Protein AF-A0A540KY10-F1 (afdb_monomer_lite)

pLDDT: mean 80.4, std 18.91, range [22.28, 98.0]

Radius of gyration: 20.72 Å; chains: 1; bounding box: 50×37×56 Å

InterPro domains:
  IPR009880 Glyoxal oxidase, N-terminal [PF07250] (26-172)
  IPR011043 Galactose oxidase/kelch, beta-propeller [SSF50965] (8-169)
  IPR013783 Immunoglobulin-like fold [G3DSA:2.60.40.10] (212-266)
  IPR014756 Immunoglobulin E-set [SSF81296] (208-265)
  IPR015202 Galactose oxidase-like, Early set domain [PF09118] (222-265)
  IPR037293 Galactose oxidase, central domain superfamily [G3DSA:2.130.10.80] (7-178)

Foldseek 3Di:
DDFDFDFDDDPDCDDDPPPAPDDPPDPPDAQAQWEWDAFLQGWIWIQAHDDQRQQKIWTFDPDSPTDIDIQTNQELGGQRLWYWDAALVRWIKIADHDVRQWIDTRDPPSHHDNDIGGHCVQVVLQDPVRQFRNWDWDQDLVRWIWTHGQFWIFTARPVVRDTPDTDDGHPDDPGSDDPDDDDDDDPLNPPVCPQQAKAWPDDQVVPEDEQQGWDWTDIDHNPDDDDPVNTDIDHHHHSSRPHFAKGWTWGAGPNHTYGTDIYTYD

Sequence (266 aa):
MKWIAGLMLWNLTLGLQLLGRLSLNQILTDTWCSSGGLSANGTFVQTGGSGGGGRSVRYLSGCNTCDWEEHPMSLSASRWFSTQHILPNGNFILVGGRRMFNYEYIPDGGGSNDVYFPLPFLQETTDLFENNLYPFVFLSTDGNILIFANNRSILLNPTTNKIVRELPILDGVKYPTELRVKKFCPPYFDPLLISDRPAITSDYKGKMVKYRGYIVVEFKLKKAKVDQLDLKVVALPSAEIAPPGFYLIFVVHNGVPSSGIWVQIA

Secondary structure (DSSP, 8-state):
------------------SS----TT--S--TT-EEEE-TTS-EEEE--SGGGTT-EEEE-SSTTPPEEEETT-SSS--TTEEEEE-TTS-EEEEE-TT--EEEEPPGGG------EE-HHHHHT--TT-TTSS-EEEE-TTS-EEEEETTEEEEEETTTTEEEEEEPP--S-S-SS---------GGG-GGGTTT--EE----TT-EE-TT-EE---EE-SS----GGGPPPEEPPPTTTS-SEEEEE--EETTEE---EEEEE-

Structure (mmCIF, N/CA/C/O backbone):
data_AF-A0A540KY10-F1
#
_entry.id   AF-A0A540KY10-F1
#
loop_
_atom_site.group_PDB
_atom_site.id
_atom_site.type_symbol
_atom_site.label_atom_id
_atom_site.label_alt_id
_atom_site.label_comp_id
_atom_site.label_asym_id
_atom_site.label_entity_id
_atom_site.label_seq_id
_atom_site.pdbx_PDB_ins_code
_atom_site.Cartn_x
_atom_site.Cartn_y
_atom_site.Cartn_z
_atom_site.occupancy
_atom_site.B_iso_or_equiv
_atom_site.auth_seq_id
_atom_site.auth_comp_id
_atom_site.auth_asym_id
_atom_site.auth_atom_id
_atom_site.pdbx_PDB_model_num
ATOM 1 N N . MET A 1 1 ? -29.933 -8.365 18.335 1.00 26.30 1 MET A N 1
ATOM 2 C CA . MET A 1 1 ? -29.251 -7.313 17.543 1.00 26.30 1 MET A CA 1
ATOM 3 C C . MET A 1 1 ? -27.967 -7.901 16.970 1.00 26.30 1 MET A C 1
ATOM 5 O O . MET A 1 1 ? -27.260 -8.566 17.712 1.00 26.30 1 MET A O 1
ATOM 9 N N . LYS A 1 2 ? -27.699 -7.760 15.664 1.00 22.28 2 LYS A N 1
ATOM 10 C CA . LYS A 1 2 ? -26.472 -8.282 15.029 1.00 22.28 2 LYS A CA 1
ATOM 11 C C . LYS A 1 2 ? -25.393 -7.193 15.048 1.00 22.28 2 LYS A C 1
ATOM 13 O O . LYS A 1 2 ? -25.553 -6.179 14.380 1.00 22.28 2 LYS A O 1
ATOM 18 N N . TRP A 1 3 ? -24.305 -7.419 15.783 1.00 30.73 3 TRP A N 1
ATOM 19 C CA . TRP A 1 3 ? -23.135 -6.537 15.819 1.00 30.73 3 TRP A CA 1
ATOM 20 C C . TRP A 1 3 ? -22.041 -7.056 14.871 1.00 30.73 3 TRP A C 1
ATOM 22 O O . TRP A 1 3 ? -21.539 -8.181 15.010 1.00 30.73 3 TRP A O 1
ATOM 32 N N . ILE A 1 4 ? -21.666 -6.245 13.882 1.00 26.09 4 ILE A N 1
ATOM 33 C CA . ILE A 1 4 ? -20.541 -6.511 12.979 1.00 26.09 4 ILE A CA 1
ATOM 34 C C . ILE A 1 4 ? -19.389 -5.605 13.421 1.00 26.09 4 ILE A C 1
ATOM 36 O O . ILE A 1 4 ? -19.442 -4.396 13.225 1.00 26.09 4 ILE A O 1
ATOM 40 N N . ALA A 1 5 ? -18.353 -6.190 14.025 1.00 28.08 5 ALA A N 1
ATOM 41 C CA . ALA A 1 5 ? -17.039 -5.563 14.064 1.00 28.08 5 ALA A CA 1
ATOM 42 C C . ALA A 1 5 ? -16.481 -5.640 12.637 1.00 28.08 5 ALA A C 1
ATOM 44 O O . ALA A 1 5 ? -16.233 -6.735 12.133 1.00 28.08 5 ALA A O 1
ATOM 45 N N . GLY A 1 6 ? -16.406 -4.500 11.955 1.00 25.39 6 GLY A N 1
ATOM 46 C CA . GLY A 1 6 ? -15.794 -4.400 10.637 1.00 25.39 6 GLY A CA 1
ATOM 47 C C . GLY A 1 6 ? -14.312 -4.091 10.794 1.00 25.39 6 GLY A C 1
ATOM 48 O O . GLY A 1 6 ? -13.964 -3.068 11.378 1.00 25.39 6 GLY A O 1
ATOM 49 N N . LEU A 1 7 ? -13.446 -4.960 10.273 1.00 28.95 7 LEU A N 1
ATOM 50 C CA . LEU A 1 7 ? -12.065 -4.589 9.982 1.00 28.95 7 LEU A CA 1
ATOM 51 C C . LEU A 1 7 ? -12.121 -3.726 8.714 1.00 28.95 7 LEU A C 1
ATOM 53 O O . LEU A 1 7 ? -12.486 -4.227 7.652 1.00 28.95 7 LEU A O 1
ATOM 57 N N . MET A 1 8 ? -11.851 -2.425 8.821 1.00 28.33 8 MET A N 1
ATOM 58 C CA . MET A 1 8 ? -11.809 -1.548 7.650 1.00 28.33 8 MET A CA 1
ATOM 59 C C . MET A 1 8 ? -10.349 -1.384 7.226 1.00 28.33 8 MET A C 1
ATOM 61 O O . MET A 1 8 ? -9.587 -0.663 7.864 1.00 28.33 8 MET A O 1
ATOM 65 N N . LEU A 1 9 ? -9.963 -2.090 6.163 1.00 28.44 9 LEU A N 1
ATOM 66 C CA . LEU A 1 9 ? -8.666 -1.953 5.502 1.00 28.44 9 LEU A CA 1
ATOM 67 C C . LEU A 1 9 ? -8.642 -0.614 4.753 1.00 28.44 9 LEU A C 1
ATOM 69 O O . LEU A 1 9 ? -9.279 -0.471 3.712 1.00 28.44 9 LEU A O 1
ATOM 73 N N . TRP A 1 10 ? -7.948 0.386 5.293 1.00 28.53 10 TRP A N 1
ATOM 74 C CA . TRP A 1 10 ? -7.640 1.619 4.569 1.00 28.53 10 TRP A CA 1
ATOM 75 C C . TRP A 1 10 ? -6.209 1.537 4.040 1.00 28.53 10 TRP A C 1
ATOM 77 O O . TRP A 1 10 ? -5.271 1.826 4.771 1.00 28.53 10 TRP A O 1
ATOM 87 N N . ASN A 1 11 ? -6.050 1.205 2.758 1.00 26.97 11 ASN A N 1
ATOM 88 C CA . ASN A 1 11 ? -4.821 1.486 2.010 1.00 26.97 11 ASN A CA 1
ATOM 89 C C . ASN A 1 11 ? -5.052 2.729 1.148 1.00 26.97 11 ASN A C 1
ATOM 91 O O . ASN A 1 11 ? -5.182 2.651 -0.070 1.00 26.97 11 ASN A O 1
ATOM 95 N N . LEU A 1 12 ? -5.166 3.887 1.799 1.00 26.80 12 LEU A N 1
ATOM 96 C CA . LEU A 1 12 ? -5.077 5.170 1.111 1.00 26.80 12 LEU A CA 1
ATOM 97 C C . LEU A 1 12 ? -4.338 6.166 2.008 1.00 26.80 12 LEU A C 1
ATOM 99 O O . LEU A 1 12 ? -4.918 6.782 2.902 1.00 26.80 12 LEU A O 1
ATOM 103 N N . THR A 1 13 ? -3.038 6.319 1.778 1.00 30.25 13 THR A N 1
ATOM 104 C CA . THR A 1 13 ? -2.221 7.393 2.349 1.00 30.25 13 THR A CA 1
ATOM 105 C C . THR A 1 13 ? -2.531 8.694 1.605 1.00 30.25 13 THR A C 1
ATOM 107 O O . THR A 1 13 ? -1.789 9.138 0.737 1.00 30.25 13 THR A O 1
ATOM 110 N N . LEU A 1 14 ? -3.660 9.325 1.936 1.00 27.44 14 LEU A N 1
ATOM 111 C CA . LEU A 1 14 ? -3.847 10.757 1.693 1.00 27.44 14 LEU A CA 1
ATOM 112 C C . LEU A 1 14 ? -3.185 11.505 2.848 1.00 27.44 14 LEU A C 1
ATOM 114 O O . LEU A 1 14 ? -3.496 11.229 4.006 1.00 27.44 14 LEU A O 1
ATOM 118 N N . GLY A 1 15 ? -2.259 12.410 2.514 1.00 28.91 15 GLY A N 1
ATOM 119 C CA . GLY A 1 15 ? -1.412 13.152 3.449 1.00 28.91 15 GLY A CA 1
ATOM 120 C C . GLY A 1 15 ? -2.154 13.586 4.709 1.00 28.91 15 GLY A C 1
ATOM 121 O O . GLY A 1 15 ? -2.960 14.516 4.692 1.00 28.91 15 GLY A O 1
ATOM 122 N N . LEU A 1 16 ? -1.874 12.886 5.808 1.00 25.05 16 LEU A N 1
ATOM 123 C CA . LEU A 1 16 ? -2.320 13.282 7.129 1.00 25.05 16 LEU A CA 1
ATOM 124 C C . LEU A 1 16 ? -1.472 14.488 7.529 1.00 25.05 16 LEU A C 1
ATOM 126 O O . LEU A 1 16 ? -0.244 14.406 7.553 1.00 25.05 16 LEU A O 1
ATOM 130 N N . GLN A 1 17 ? -2.120 15.608 7.839 1.00 26.39 17 GLN A N 1
ATOM 131 C CA . GLN A 1 17 ? -1.456 16.755 8.442 1.00 26.39 17 GLN A CA 1
ATOM 132 C C . GLN A 1 17 ? -0.970 16.331 9.835 1.00 26.39 17 GLN A C 1
ATOM 134 O O . GLN A 1 17 ? -1.719 16.353 10.812 1.00 26.39 17 GLN A O 1
ATOM 139 N N . LEU A 1 18 ? 0.274 15.859 9.907 1.00 31.50 18 LEU A N 1
ATOM 140 C CA . LEU A 1 18 ? 0.943 15.535 11.156 1.00 31.50 18 LEU A CA 1
ATOM 141 C C . LEU A 1 18 ? 1.140 16.850 11.915 1.00 31.50 18 LEU A C 1
ATOM 143 O O . LEU A 1 18 ? 1.943 17.694 11.530 1.00 31.50 18 LEU A O 1
ATOM 147 N N . LEU A 1 19 ? 0.400 17.026 13.009 1.00 28.16 19 LEU A N 1
ATOM 148 C CA . LEU A 1 19 ? 0.578 18.108 13.989 1.00 28.16 19 LEU A CA 1
ATOM 149 C C . LEU A 1 19 ? 1.847 17.900 14.845 1.00 28.16 19 LEU A C 1
ATOM 151 O O . LEU A 1 19 ? 1.869 18.177 16.041 1.00 28.16 19 LEU A O 1
ATOM 155 N N . GLY A 1 20 ? 2.910 17.391 14.228 1.00 33.31 20 GLY A N 1
ATOM 156 C CA . GLY A 1 20 ? 4.244 17.264 14.787 1.00 33.31 20 GLY A CA 1
ATOM 157 C C . GLY A 1 20 ? 5.216 17.871 13.790 1.00 33.31 20 GLY A C 1
ATOM 158 O O . GLY A 1 20 ? 5.136 17.594 12.596 1.00 33.31 20 GLY A O 1
ATOM 159 N N . ARG A 1 21 ? 6.103 18.742 14.266 1.00 35.56 21 ARG A N 1
ATOM 160 C CA . ARG A 1 21 ? 7.156 19.363 13.462 1.00 35.56 21 ARG A CA 1
ATOM 161 C C . ARG A 1 21 ? 8.123 18.264 13.004 1.00 35.56 21 ARG A C 1
ATOM 163 O O . ARG A 1 21 ? 9.101 17.998 13.689 1.00 35.56 21 ARG A O 1
ATOM 170 N N . LEU A 1 22 ? 7.830 17.611 11.879 1.00 44.56 22 LEU A N 1
ATOM 171 C CA . LEU A 1 22 ? 8.813 16.806 11.165 1.00 44.56 22 LEU A CA 1
ATOM 172 C C . LEU A 1 22 ? 9.910 17.770 10.720 1.00 44.56 22 LEU A C 1
ATOM 174 O O . LEU A 1 22 ? 9.673 18.690 9.936 1.00 44.56 22 LEU A O 1
ATOM 178 N N . SER A 1 23 ? 11.090 17.611 11.305 1.00 45.09 23 SER A N 1
ATOM 179 C CA . SER A 1 23 ? 12.302 18.236 10.802 1.00 45.09 23 SER A CA 1
ATOM 180 C C . SER A 1 23 ? 12.501 17.741 9.369 1.00 45.09 23 SER A C 1
ATOM 182 O O . SER A 1 23 ? 12.718 16.558 9.145 1.00 45.09 23 SER A O 1
ATOM 184 N N . LEU A 1 24 ? 12.386 18.637 8.389 1.00 51.34 24 LEU A N 1
ATOM 185 C CA . LEU A 1 24 ? 12.702 18.379 6.976 1.00 51.34 24 LEU A CA 1
ATOM 186 C C . LEU A 1 24 ? 14.220 18.297 6.734 1.00 51.34 24 LEU A C 1
ATOM 188 O O . LEU A 1 24 ? 14.671 18.415 5.595 1.00 51.34 24 LEU A O 1
ATOM 192 N N . ASN A 1 25 ? 15.019 18.156 7.795 1.00 53.91 25 ASN A N 1
ATOM 193 C CA . ASN A 1 25 ? 16.457 18.068 7.659 1.00 53.91 25 ASN A CA 1
ATOM 194 C C . ASN A 1 25 ? 16.799 16.798 6.866 1.00 53.91 25 ASN A C 1
ATOM 196 O O . ASN A 1 25 ? 16.524 15.683 7.289 1.00 53.91 25 ASN A O 1
ATOM 200 N N . GLN A 1 26 ? 17.418 17.032 5.707 1.00 67.94 26 GLN A N 1
ATOM 201 C CA . GLN A 1 26 ? 18.182 16.069 4.914 1.00 67.94 26 GLN A CA 1
ATOM 202 C C . GLN A 1 26 ? 17.389 15.005 4.143 1.00 67.94 26 GLN A C 1
ATOM 204 O O . GLN A 1 26 ? 17.722 13.830 4.205 1.00 67.94 26 GLN A O 1
ATOM 209 N N . ILE A 1 27 ? 16.420 15.422 3.320 1.00 80.81 27 ILE A N 1
ATOM 210 C CA . ILE A 1 27 ? 16.124 14.654 2.099 1.00 80.81 27 ILE A CA 1
ATOM 211 C C . ILE A 1 27 ? 17.018 15.188 0.967 1.00 80.81 27 ILE A C 1
ATOM 213 O O . ILE A 1 27 ? 16.855 16.316 0.507 1.00 80.81 27 ILE A O 1
ATOM 217 N N . LEU A 1 28 ? 17.986 14.380 0.554 1.00 87.19 28 LEU A N 1
ATOM 218 C CA . LEU A 1 28 ? 19.009 14.605 -0.462 1.00 87.19 28 LEU A CA 1
ATOM 219 C C . LEU A 1 28 ? 18.496 14.332 -1.876 1.00 87.19 28 LEU A C 1
ATOM 221 O O . LEU A 1 28 ? 18.905 15.012 -2.816 1.00 87.19 28 LEU A O 1
ATOM 225 N N . THR A 1 29 ? 17.628 13.331 -2.053 1.00 90.44 29 THR A N 1
ATOM 226 C CA . THR A 1 29 ? 17.155 12.932 -3.385 1.00 90.44 29 THR A CA 1
ATOM 227 C C . THR A 1 29 ? 15.710 13.360 -3.639 1.00 90.44 29 THR A C 1
ATOM 229 O O . THR A 1 29 ? 14.847 13.207 -2.779 1.00 90.44 29 THR A O 1
ATOM 232 N N . ASP A 1 30 ? 15.411 13.851 -4.844 1.00 90.25 30 ASP A N 1
ATOM 233 C CA . ASP A 1 30 ? 14.102 14.423 -5.199 1.00 90.25 30 ASP A CA 1
ATOM 234 C C . ASP A 1 30 ? 12.960 13.393 -5.083 1.00 90.25 30 ASP A C 1
ATOM 236 O O . ASP A 1 30 ? 13.001 12.306 -5.663 1.00 90.25 30 ASP A O 1
ATOM 240 N N . THR A 1 31 ? 11.935 13.732 -4.301 1.00 92.94 31 THR A N 1
ATOM 241 C CA . THR A 1 31 ? 10.793 12.871 -3.964 1.00 92.94 31 THR A CA 1
ATOM 242 C C . THR A 1 31 ? 9.575 13.099 -4.860 1.00 92.94 31 THR A C 1
ATOM 244 O O . THR A 1 31 ? 8.542 12.455 -4.665 1.00 92.94 31 THR A O 1
ATOM 247 N N . TRP A 1 32 ? 9.656 13.992 -5.846 1.00 91.69 32 TRP A N 1
ATOM 248 C CA . TRP A 1 32 ? 8.534 14.346 -6.709 1.00 91.69 32 TRP A CA 1
ATOM 249 C C . TRP A 1 32 ? 7.981 13.126 -7.454 1.00 91.69 32 TRP A C 1
ATOM 251 O O . TRP A 1 32 ? 8.711 12.433 -8.158 1.00 91.69 32 TRP A O 1
ATOM 261 N N . CYS A 1 33 ? 6.671 12.887 -7.336 1.00 94.00 33 CYS A N 1
ATOM 262 C CA . CYS A 1 33 ? 5.969 11.704 -7.856 1.00 94.00 33 CYS A CA 1
ATOM 263 C C . CYS A 1 33 ? 6.596 10.359 -7.441 1.00 94.00 33 CYS A C 1
ATOM 265 O O . CYS A 1 33 ? 6.623 9.400 -8.216 1.00 94.00 33 CYS A O 1
ATOM 267 N N . SER A 1 34 ? 7.084 10.298 -6.205 1.00 94.69 34 SER A N 1
ATOM 268 C CA . SER A 1 34 ? 7.419 9.055 -5.509 1.00 94.69 34 SER A CA 1
ATOM 269 C C . SER A 1 34 ? 6.164 8.271 -5.092 1.00 94.69 34 SER A C 1
ATOM 271 O O . SER A 1 34 ? 5.028 8.728 -5.259 1.00 94.69 34 SER A O 1
ATOM 273 N N . SER A 1 35 ? 6.385 7.082 -4.537 1.00 95.06 35 SER A N 1
ATOM 274 C CA . SER A 1 35 ? 5.403 6.276 -3.805 1.00 95.06 35 SER A CA 1
ATOM 275 C C . SER A 1 35 ? 5.861 6.034 -2.366 1.00 95.06 35 SER A C 1
ATOM 277 O O . SER A 1 35 ? 7.009 6.301 -2.021 1.00 95.06 35 SER A O 1
ATOM 279 N N . GLY A 1 36 ? 4.983 5.523 -1.501 1.00 93.62 36 GLY A N 1
ATOM 280 C CA . GLY A 1 36 ? 5.388 5.121 -0.157 1.00 93.62 36 GLY A CA 1
ATOM 281 C C . GLY A 1 36 ? 4.329 4.333 0.602 1.00 93.62 36 GLY A C 1
ATOM 282 O O . GLY A 1 36 ? 3.172 4.259 0.190 1.00 93.62 36 GLY A O 1
ATOM 283 N N . GLY A 1 37 ? 4.734 3.748 1.725 1.00 91.25 37 GLY A N 1
ATOM 284 C CA . GLY A 1 37 ? 3.898 2.897 2.567 1.00 91.25 37 GLY A CA 1
ATOM 285 C C . GLY A 1 37 ? 4.521 2.669 3.942 1.00 91.25 37 GLY A C 1
ATOM 286 O O . GLY A 1 37 ? 5.697 2.947 4.153 1.00 91.25 37 GLY A O 1
ATOM 287 N N . LEU A 1 38 ? 3.724 2.182 4.891 1.00 90.44 38 LEU A N 1
ATOM 288 C CA . LEU A 1 38 ? 4.188 1.844 6.239 1.00 90.44 38 LEU A CA 1
ATOM 289 C C . LEU A 1 38 ? 4.565 0.367 6.297 1.00 90.44 38 LEU A C 1
ATOM 291 O O . LEU A 1 38 ? 3.754 -0.484 5.935 1.00 90.44 38 LEU A O 1
ATOM 295 N N . SER A 1 39 ? 5.786 0.065 6.729 1.00 89.69 39 SER A N 1
ATOM 296 C CA . SER A 1 39 ? 6.228 -1.307 6.983 1.00 89.69 39 SER A CA 1
ATOM 297 C C . SER A 1 39 ? 5.545 -1.888 8.226 1.00 89.69 39 SER A C 1
ATOM 299 O O . SER A 1 39 ? 4.944 -1.175 9.035 1.00 89.69 39 SER A O 1
ATOM 301 N N . ALA A 1 40 ? 5.712 -3.197 8.430 1.00 86.31 40 ALA A N 1
ATOM 302 C CA . ALA A 1 40 ? 5.181 -3.923 9.584 1.00 86.31 40 ALA A CA 1
ATOM 303 C C . ALA A 1 40 ? 5.548 -3.290 10.940 1.00 86.31 40 ALA A C 1
ATOM 305 O O . ALA A 1 40 ? 4.752 -3.314 11.877 1.00 86.31 40 ALA A O 1
ATOM 306 N N . ASN A 1 41 ? 6.751 -2.713 11.048 1.00 85.62 41 ASN A N 1
ATOM 307 C CA . ASN A 1 41 ? 7.263 -2.059 12.255 1.00 85.62 41 ASN A CA 1
ATOM 308 C C . ASN A 1 41 ? 6.935 -0.555 12.347 1.00 85.62 41 ASN A C 1
ATOM 310 O O . ASN A 1 41 ? 7.286 0.073 13.342 1.00 85.62 41 ASN A O 1
ATOM 314 N N . GLY A 1 42 ? 6.242 0.016 11.356 1.00 85.19 42 GLY A N 1
ATOM 315 C CA . GLY A 1 42 ? 5.787 1.410 11.375 1.00 85.19 42 GLY A CA 1
ATOM 316 C C . GLY A 1 42 ? 6.789 2.410 10.813 1.00 85.19 42 GLY A C 1
ATOM 317 O O . GLY A 1 42 ? 6.547 3.613 10.887 1.00 85.19 42 GLY A O 1
ATOM 318 N N . THR A 1 43 ? 7.890 1.934 10.233 1.00 88.88 43 THR A N 1
ATOM 319 C CA . THR A 1 43 ? 8.781 2.767 9.426 1.00 88.88 43 THR A CA 1
ATOM 320 C C . THR A 1 43 ? 8.054 3.179 8.148 1.00 88.88 43 THR A C 1
ATOM 322 O O . THR A 1 43 ? 7.476 2.352 7.439 1.00 88.88 43 THR A O 1
ATOM 325 N N . PHE A 1 44 ? 8.066 4.472 7.836 1.00 91.25 44 PHE A N 1
ATOM 326 C CA . PHE A 1 44 ? 7.582 4.941 6.545 1.00 91.25 44 PHE A CA 1
ATOM 327 C C . PHE A 1 44 ? 8.658 4.692 5.490 1.00 91.25 44 PHE A C 1
ATOM 329 O O . PHE A 1 44 ? 9.767 5.210 5.594 1.00 91.25 44 PHE A O 1
ATOM 336 N N . VAL A 1 45 ? 8.325 3.877 4.493 1.00 93.50 45 VAL A N 1
ATOM 337 C CA . VAL A 1 45 ? 9.199 3.506 3.381 1.00 93.50 45 VAL A CA 1
ATOM 338 C C . VAL A 1 45 ? 8.729 4.248 2.140 1.00 93.50 45 VAL A C 1
ATOM 340 O O . VAL A 1 45 ? 7.653 3.954 1.614 1.00 93.50 45 VAL A O 1
ATOM 343 N N . GLN A 1 46 ? 9.525 5.207 1.679 1.00 94.81 46 GLN A N 1
ATOM 344 C CA . GLN A 1 46 ? 9.280 6.003 0.480 1.00 94.81 46 GLN A CA 1
ATOM 345 C C . GLN A 1 46 ? 10.195 5.540 -0.655 1.00 94.81 46 GLN A C 1
ATOM 347 O O . GLN A 1 46 ? 11.375 5.273 -0.444 1.00 94.81 46 GLN A O 1
ATOM 352 N N . THR A 1 47 ? 9.685 5.497 -1.880 1.00 95.56 47 THR A N 1
ATOM 353 C CA . THR A 1 47 ? 10.404 4.963 -3.035 1.00 95.56 47 THR A CA 1
ATOM 354 C C . THR A 1 47 ? 10.266 5.817 -4.279 1.00 95.56 47 THR A C 1
ATOM 356 O O . THR A 1 47 ? 9.220 6.411 -4.539 1.00 95.56 47 THR A O 1
ATOM 359 N N . GLY A 1 48 ? 11.337 5.859 -5.067 1.00 95.75 48 GLY A N 1
ATOM 360 C CA . GLY A 1 48 ? 11.366 6.584 -6.326 1.00 95.75 48 GLY A CA 1
ATOM 361 C C . GLY A 1 48 ? 11.328 8.098 -6.144 1.00 95.75 48 GLY A C 1
ATOM 362 O O . GLY A 1 48 ? 11.722 8.641 -5.105 1.00 95.75 48 GLY A O 1
ATOM 363 N N . GLY A 1 49 ? 10.860 8.785 -7.179 1.00 94.19 49 GLY A N 1
ATOM 364 C CA . GLY A 1 49 ? 10.922 10.237 -7.286 1.00 94.19 49 GLY A CA 1
ATOM 365 C C . GLY A 1 49 ? 11.455 10.685 -8.644 1.00 94.19 49 GLY A C 1
ATOM 366 O O . GLY A 1 49 ? 11.531 9.888 -9.581 1.00 94.19 49 GLY A O 1
ATOM 367 N N . SER A 1 50 ? 11.815 11.960 -8.760 1.00 92.06 50 SER A N 1
ATOM 368 C CA . SER A 1 50 ? 12.329 12.545 -10.002 1.00 92.06 50 SER A CA 1
ATOM 369 C C . SER A 1 50 ? 13.861 12.571 -10.017 1.00 92.06 50 SER A C 1
ATOM 371 O O . SER A 1 50 ? 14.511 12.488 -8.975 1.00 92.06 50 SER A O 1
ATOM 373 N N . GLY A 1 51 ? 14.460 12.670 -11.206 1.00 92.31 51 GLY A N 1
ATOM 374 C CA . GLY A 1 51 ? 15.912 12.787 -11.378 1.00 92.31 51 GLY A CA 1
ATOM 375 C C . GLY A 1 51 ? 16.703 11.740 -10.582 1.00 92.31 51 GLY A C 1
ATOM 376 O O . GLY A 1 51 ? 16.462 10.539 -10.705 1.00 92.31 51 GLY A O 1
ATOM 377 N N . GLY A 1 52 ? 17.626 12.204 -9.733 1.00 89.94 52 GLY A N 1
ATOM 378 C CA . GLY A 1 52 ? 18.455 11.345 -8.875 1.00 89.94 52 GLY A CA 1
ATOM 379 C C . GLY A 1 52 ? 17.687 10.549 -7.810 1.00 89.94 52 GLY A C 1
ATOM 380 O O . GLY A 1 52 ? 18.246 9.621 -7.240 1.00 89.94 52 GLY A O 1
ATOM 381 N N . GLY A 1 53 ? 16.414 10.871 -7.556 1.00 93.44 53 GLY A N 1
ATOM 382 C CA . GLY A 1 53 ? 15.543 10.128 -6.644 1.00 93.44 53 GLY A CA 1
ATOM 383 C C . GLY A 1 53 ? 14.830 8.936 -7.273 1.00 93.44 53 GLY A C 1
ATOM 384 O O . GLY A 1 53 ? 14.295 8.102 -6.547 1.00 93.44 53 GLY A O 1
ATOM 385 N N . GLY A 1 54 ? 14.836 8.806 -8.604 1.00 95.06 54 GLY A N 1
ATOM 386 C CA . GLY A 1 54 ? 14.068 7.776 -9.310 1.00 95.06 54 GLY A CA 1
ATOM 387 C C . GLY A 1 54 ? 14.392 6.345 -8.880 1.00 95.06 54 GLY A C 1
ATOM 388 O O . GLY A 1 54 ? 13.520 5.489 -8.927 1.00 95.06 54 GLY A O 1
ATOM 389 N N . ARG A 1 55 ? 15.610 6.076 -8.403 1.00 95.56 55 ARG A N 1
ATOM 390 C CA . ARG A 1 55 ? 16.029 4.745 -7.930 1.00 95.56 55 ARG A CA 1
ATOM 391 C C . ARG A 1 55 ? 16.263 4.681 -6.417 1.00 95.56 55 ARG A C 1
ATOM 393 O O . ARG A 1 55 ? 16.868 3.726 -5.940 1.00 95.56 55 ARG A O 1
ATOM 400 N N . SER A 1 56 ? 15.827 5.694 -5.671 1.00 94.88 56 SER A N 1
ATOM 401 C CA . SER A 1 56 ? 16.079 5.803 -4.233 1.00 94.88 56 SER A CA 1
ATOM 402 C C . SER A 1 56 ? 15.005 5.111 -3.400 1.00 94.88 56 SER A C 1
ATOM 404 O O . SER A 1 56 ? 13.814 5.181 -3.718 1.00 94.88 56 SER A O 1
ATOM 406 N N . VAL A 1 57 ? 15.423 4.529 -2.278 1.00 95.44 57 VAL A N 1
ATOM 407 C CA . VAL A 1 57 ? 14.542 4.107 -1.181 1.00 95.44 57 VAL A CA 1
ATOM 408 C C . VAL A 1 57 ? 14.887 4.937 0.050 1.00 95.44 57 VAL A C 1
ATOM 410 O O . VAL A 1 57 ? 16.056 5.199 0.312 1.00 95.44 57 VAL A O 1
ATOM 413 N N . ARG A 1 58 ? 13.877 5.400 0.783 1.00 93.06 58 ARG A N 1
ATOM 414 C CA . ARG A 1 58 ? 14.050 6.264 1.954 1.00 93.06 58 ARG A CA 1
ATOM 415 C C . ARG A 1 58 ? 13.220 5.734 3.105 1.00 93.06 58 ARG A C 1
ATOM 417 O O . ARG A 1 58 ? 12.055 5.385 2.908 1.00 93.06 58 ARG A O 1
ATOM 424 N N . TYR A 1 59 ? 13.803 5.712 4.289 1.00 92.38 59 TYR A N 1
ATOM 425 C CA . TYR A 1 59 ? 13.185 5.194 5.496 1.00 92.38 59 TYR A CA 1
ATOM 426 C C . TYR A 1 59 ? 13.070 6.313 6.522 1.00 92.38 59 TYR A C 1
ATOM 428 O O . TYR A 1 59 ? 14.052 6.971 6.852 1.00 92.38 59 TYR A O 1
ATOM 436 N N . LEU A 1 60 ? 11.865 6.514 7.046 1.00 90.06 60 LEU A N 1
ATOM 437 C CA . LEU A 1 60 ? 11.625 7.391 8.183 1.00 90.06 60 LEU A CA 1
ATOM 438 C C . LEU A 1 60 ? 11.090 6.552 9.336 1.00 90.06 60 LEU A C 1
ATOM 440 O O . LEU A 1 60 ? 9.936 6.110 9.340 1.00 90.06 60 LEU A O 1
ATOM 444 N N . SER A 1 61 ? 11.956 6.316 10.315 1.00 86.12 61 SER A N 1
ATOM 445 C CA . SER A 1 61 ? 11.574 5.650 11.557 1.00 86.12 61 SER A CA 1
ATOM 446 C C . SER A 1 61 ? 10.632 6.555 12.354 1.00 86.12 61 SER A C 1
ATOM 448 O O . SER A 1 61 ? 10.862 7.756 12.456 1.00 86.12 61 SER A O 1
ATOM 450 N N . GLY A 1 62 ? 9.567 5.996 12.934 1.00 73.81 62 GLY A N 1
ATOM 451 C CA . GLY A 1 62 ? 8.491 6.746 13.603 1.00 73.81 62 GLY A CA 1
ATOM 452 C C . GLY A 1 62 ? 8.858 7.429 14.933 1.00 73.81 62 GLY A C 1
ATOM 453 O O . GLY A 1 62 ? 8.000 7.533 15.809 1.00 73.81 62 GLY A O 1
ATOM 454 N N . CYS A 1 63 ? 10.110 7.856 15.129 1.00 76.75 63 CYS A N 1
ATOM 455 C CA . CYS A 1 63 ? 10.554 8.566 16.326 1.00 76.75 63 CYS A CA 1
ATOM 456 C C . CYS A 1 63 ? 10.602 10.087 16.106 1.00 76.75 63 CYS A C 1
ATOM 458 O O . CYS A 1 63 ? 10.870 10.564 15.008 1.00 76.75 63 CYS A O 1
ATOM 460 N N . ASN A 1 64 ? 10.359 10.868 17.164 1.00 72.19 64 ASN A N 1
ATOM 461 C CA . ASN A 1 64 ? 10.232 12.334 17.075 1.00 72.19 64 ASN A CA 1
ATOM 462 C C . ASN A 1 64 ? 11.517 13.059 16.634 1.00 72.19 64 ASN A C 1
ATOM 464 O O . ASN A 1 64 ? 11.462 14.237 16.291 1.00 72.19 64 ASN A O 1
ATOM 468 N N . THR A 1 65 ? 12.661 12.383 16.703 1.00 77.62 65 THR A N 1
ATOM 469 C CA . THR A 1 65 ? 13.992 12.927 16.403 1.00 77.62 65 THR A CA 1
ATOM 470 C C . THR A 1 65 ? 14.703 12.140 15.303 1.00 77.62 65 THR A C 1
ATOM 472 O O . THR A 1 65 ? 15.907 12.292 15.142 1.00 77.62 65 THR A O 1
ATOM 475 N N . CYS A 1 66 ? 13.998 11.237 14.619 1.00 81.56 66 CYS A N 1
ATOM 476 C CA . CYS A 1 66 ? 14.575 10.424 13.558 1.00 81.56 66 CYS A CA 1
ATOM 477 C C . CYS A 1 66 ? 14.600 11.248 12.273 1.00 81.56 66 CYS A C 1
ATOM 479 O O . CYS A 1 66 ? 13.563 11.774 11.865 1.00 81.56 66 CYS A O 1
ATOM 481 N N . ASP A 1 67 ? 15.768 11.329 11.645 1.00 86.44 67 ASP A N 1
ATOM 482 C CA . ASP A 1 67 ? 15.912 11.864 10.295 1.00 86.44 67 ASP A CA 1
ATOM 483 C C . ASP A 1 67 ? 15.688 10.753 9.255 1.00 86.44 67 ASP A C 1
ATOM 485 O O . ASP A 1 67 ? 15.549 9.568 9.585 1.00 86.44 67 ASP A O 1
ATOM 489 N N . TRP A 1 68 ? 15.615 11.151 7.986 1.00 88.19 68 TRP A N 1
ATOM 490 C CA . TRP A 1 68 ? 15.494 10.219 6.873 1.00 88.19 68 TRP A CA 1
ATOM 491 C C . TRP A 1 68 ? 16.790 9.444 6.663 1.00 88.19 68 TRP A C 1
ATOM 493 O O . TRP A 1 68 ? 17.874 10.016 6.586 1.00 88.19 68 TRP A O 1
ATOM 503 N N . GLU A 1 69 ? 16.659 8.136 6.498 1.00 91.44 69 GLU A N 1
ATOM 504 C CA . GLU A 1 69 ? 17.729 7.274 6.018 1.00 91.44 69 GLU A CA 1
ATOM 505 C C . GLU A 1 69 ? 17.511 7.027 4.522 1.00 91.44 69 GLU A C 1
ATOM 507 O O . GLU A 1 69 ? 16.524 6.405 4.125 1.00 91.44 69 GLU A O 1
ATOM 512 N N . GLU A 1 70 ? 18.400 7.546 3.677 1.00 91.12 70 GLU A N 1
ATOM 513 C CA . GLU A 1 70 ? 18.288 7.430 2.224 1.00 91.12 70 GLU A CA 1
ATOM 514 C C . GLU A 1 70 ? 19.300 6.459 1.638 1.00 91.12 70 GLU A C 1
ATOM 516 O O . GLU A 1 70 ? 20.497 6.543 1.903 1.00 91.12 70 GLU A O 1
ATOM 521 N N . HIS A 1 71 ? 18.807 5.620 0.735 1.00 93.44 71 HIS A N 1
ATOM 522 C CA . HIS A 1 71 ? 19.596 4.692 -0.059 1.00 93.44 71 HIS A CA 1
ATOM 523 C C . HIS A 1 71 ? 19.365 4.984 -1.545 1.00 93.44 71 HIS A C 1
ATOM 525 O O . HIS A 1 71 ? 18.411 4.484 -2.158 1.00 93.44 71 HIS A O 1
ATOM 531 N N . PRO A 1 72 ? 20.178 5.877 -2.140 1.00 92.75 72 PRO A N 1
ATOM 532 C CA . PRO A 1 72 ? 20.149 6.128 -3.572 1.00 92.75 72 PRO A CA 1
ATOM 533 C C . PRO A 1 72 ? 20.555 4.876 -4.350 1.00 92.75 72 PRO A C 1
ATOM 535 O O . PRO A 1 72 ? 21.414 4.118 -3.913 1.00 92.75 72 PRO A O 1
ATOM 538 N N . MET A 1 73 ? 19.988 4.694 -5.544 1.00 92.19 73 MET A N 1
ATOM 539 C CA . MET A 1 73 ? 20.314 3.574 -6.445 1.00 92.19 73 MET A CA 1
ATOM 540 C C . MET A 1 73 ? 19.978 2.170 -5.907 1.00 92.19 73 MET A C 1
ATOM 542 O O . MET A 1 73 ? 20.417 1.180 -6.487 1.00 92.19 73 MET A O 1
ATOM 546 N N . SER A 1 74 ? 19.154 2.067 -4.862 1.00 94.12 74 SER A N 1
ATOM 547 C CA . SER A 1 74 ? 18.670 0.787 -4.332 1.00 94.12 74 SER A CA 1
ATOM 548 C C . SER A 1 74 ? 17.718 0.042 -5.264 1.00 94.12 74 SER A C 1
ATOM 550 O O . SER A 1 74 ? 17.651 -1.181 -5.212 1.00 94.12 74 SER A O 1
ATOM 552 N N . LEU A 1 75 ? 16.948 0.747 -6.092 1.00 95.44 75 LEU A N 1
ATOM 553 C CA . LEU A 1 75 ? 15.985 0.123 -7.006 1.00 95.44 75 LEU A CA 1
ATOM 554 C C . LEU A 1 75 ? 16.660 -0.224 -8.334 1.00 95.44 75 LEU A C 1
ATOM 556 O O . LEU A 1 75 ? 17.517 0.523 -8.810 1.00 95.44 75 LEU A O 1
ATOM 560 N N . SER A 1 76 ? 16.244 -1.310 -8.975 1.00 94.88 76 SER A N 1
ATOM 561 C CA . SER A 1 76 ? 16.750 -1.755 -10.281 1.00 94.88 76 SER A CA 1
ATOM 562 C C . SER A 1 76 ? 16.302 -0.833 -11.420 1.00 94.88 76 SER A C 1
ATOM 564 O O . SER A 1 76 ? 17.071 -0.563 -12.345 1.00 94.88 76 SER A O 1
ATOM 566 N N . ALA A 1 77 ? 15.083 -0.292 -11.336 1.00 94.56 77 ALA A N 1
ATOM 567 C CA . ALA A 1 77 ? 14.505 0.602 -12.336 1.00 94.56 77 ALA A CA 1
ATOM 568 C C . ALA A 1 77 ? 14.082 1.948 -11.730 1.00 94.56 77 ALA A C 1
ATOM 570 O O . ALA A 1 77 ? 13.913 2.085 -10.522 1.00 94.56 77 ALA A O 1
ATOM 571 N N . SER A 1 78 ? 13.908 2.967 -12.579 1.00 95.56 78 SER A N 1
ATOM 572 C CA . SER A 1 78 ? 13.413 4.275 -12.129 1.00 95.56 78 SER A CA 1
ATOM 573 C C . SER A 1 78 ? 11.918 4.220 -11.799 1.00 95.56 78 SER A C 1
ATOM 575 O O . SER A 1 78 ? 11.103 3.804 -12.613 1.00 95.56 78 SER A O 1
ATOM 577 N N . ARG A 1 79 ? 11.532 4.679 -10.616 1.00 96.25 79 ARG A N 1
ATOM 578 C CA . ARG A 1 79 ? 10.191 4.572 -10.034 1.00 96.25 79 ARG A CA 1
ATOM 579 C C . ARG A 1 79 ? 9.534 5.946 -9.893 1.00 96.25 79 ARG A C 1
ATOM 581 O O . ARG A 1 79 ? 9.039 6.332 -8.841 1.00 96.25 79 ARG A O 1
ATOM 588 N N . TRP A 1 80 ? 9.550 6.719 -10.978 1.00 95.56 80 TRP A N 1
ATOM 589 C CA . TRP A 1 80 ? 8.776 7.959 -11.085 1.00 95.56 80 TRP A CA 1
ATOM 590 C C . TRP A 1 80 ? 7.342 7.620 -11.504 1.00 95.56 80 TRP A C 1
ATOM 592 O O . TRP A 1 80 ? 7.177 6.996 -12.548 1.00 95.56 80 TRP A O 1
ATOM 602 N N . PHE A 1 81 ? 6.319 7.999 -10.730 1.00 95.50 81 PHE A N 1
ATOM 603 C CA . PHE A 1 81 ? 4.915 7.580 -10.922 1.00 95.50 81 PHE A CA 1
ATOM 604 C C . PHE A 1 81 ? 4.646 6.065 -10.760 1.00 95.50 81 PHE A C 1
ATOM 606 O O . PHE A 1 81 ? 3.779 5.494 -11.431 1.00 95.50 81 PHE A O 1
ATOM 613 N N . SER A 1 82 ? 5.409 5.385 -9.903 1.00 96.38 82 SER A N 1
ATOM 614 C CA . SER A 1 82 ? 5.168 3.980 -9.544 1.00 96.38 82 SER A CA 1
ATOM 615 C C . SER A 1 82 ? 4.135 3.837 -8.432 1.00 96.38 82 SER A C 1
ATOM 617 O O . SER A 1 82 ? 3.920 4.762 -7.655 1.00 96.38 82 SER A O 1
ATOM 619 N N . THR A 1 83 ? 3.576 2.639 -8.281 1.00 96.50 83 THR A N 1
ATOM 620 C CA . THR A 1 83 ? 2.749 2.293 -7.118 1.00 96.50 83 THR A CA 1
ATOM 621 C C . THR A 1 83 ? 3.472 1.286 -6.236 1.00 96.50 83 THR A C 1
ATOM 623 O O . THR A 1 83 ? 3.990 0.286 -6.728 1.00 96.50 83 THR A O 1
ATOM 626 N N . GLN A 1 84 ? 3.469 1.534 -4.928 1.00 95.50 84 GLN A N 1
ATOM 627 C CA . GLN A 1 84 ? 4.011 0.644 -3.903 1.00 95.50 84 GLN A CA 1
ATOM 628 C C . GLN A 1 84 ? 2.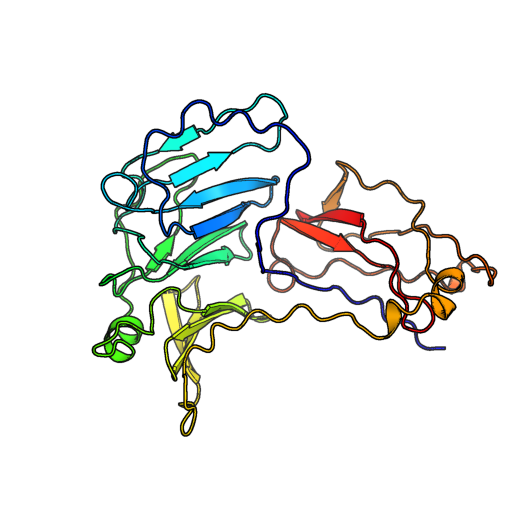864 -0.005 -3.122 1.00 95.50 84 GLN A C 1
ATOM 630 O O . GLN A 1 84 ? 1.915 0.681 -2.748 1.00 95.50 84 GLN A O 1
ATOM 635 N N . HIS A 1 85 ? 2.965 -1.302 -2.825 1.00 94.50 85 HIS A N 1
ATOM 636 C CA . HIS A 1 85 ? 2.002 -1.997 -1.965 1.00 94.50 85 HIS A CA 1
ATOM 637 C C . HIS A 1 85 ? 2.702 -3.010 -1.050 1.00 94.50 85 HIS A C 1
ATOM 639 O O . HIS A 1 85 ? 3.648 -3.675 -1.468 1.00 94.50 85 HIS A O 1
ATOM 645 N N . ILE A 1 86 ? 2.250 -3.123 0.204 1.00 93.25 86 ILE A N 1
ATOM 646 C CA . ILE A 1 86 ? 2.766 -4.112 1.164 1.00 93.25 86 ILE A CA 1
ATOM 647 C C . ILE A 1 86 ? 2.204 -5.509 0.866 1.00 93.25 86 ILE A C 1
ATOM 649 O O . ILE A 1 86 ? 1.052 -5.652 0.451 1.00 93.25 86 ILE A O 1
ATOM 653 N N . LEU A 1 87 ? 3.018 -6.538 1.059 1.00 92.00 87 LEU A N 1
ATOM 654 C CA . LEU A 1 87 ? 2.685 -7.943 0.835 1.00 92.00 87 LEU A CA 1
ATOM 655 C C . LEU A 1 87 ? 2.460 -8.677 2.168 1.00 92.00 87 LEU A C 1
ATOM 657 O O . LEU A 1 87 ? 2.898 -8.193 3.214 1.00 92.00 87 LEU A O 1
ATOM 661 N N . PRO A 1 88 ? 1.843 -9.875 2.157 1.00 88.69 88 PRO A N 1
ATOM 662 C CA . PRO A 1 88 ? 1.627 -10.678 3.367 1.00 88.69 88 PRO A CA 1
ATOM 663 C C . PRO A 1 88 ? 2.899 -10.984 4.170 1.00 88.69 88 PRO A C 1
ATOM 665 O O . PRO A 1 88 ? 2.846 -11.121 5.386 1.00 88.69 88 PRO A O 1
ATOM 668 N N . ASN A 1 89 ? 4.056 -11.071 3.510 1.00 90.44 89 ASN A N 1
ATOM 669 C CA . ASN A 1 89 ? 5.341 -11.292 4.177 1.00 90.44 89 ASN A CA 1
ATOM 670 C C . ASN A 1 89 ? 5.950 -10.017 4.796 1.00 90.44 89 ASN A C 1
ATOM 672 O O . ASN A 1 89 ? 7.016 -10.099 5.393 1.00 90.44 89 ASN A O 1
ATOM 676 N N . GLY A 1 90 ? 5.298 -8.856 4.661 1.00 90.06 90 GLY A N 1
ATOM 677 C CA . GLY A 1 90 ? 5.775 -7.562 5.156 1.00 90.06 90 GLY A CA 1
ATOM 678 C C . GLY A 1 90 ? 6.654 -6.781 4.174 1.00 90.06 90 GLY A C 1
ATOM 679 O O . GLY A 1 90 ? 6.902 -5.598 4.409 1.00 90.06 90 GLY A O 1
ATOM 680 N N . ASN A 1 91 ? 7.072 -7.394 3.062 1.00 91.69 91 ASN A N 1
ATOM 681 C CA . ASN A 1 91 ? 7.872 -6.727 2.034 1.00 91.69 91 ASN A CA 1
ATOM 682 C C . ASN A 1 91 ? 6.976 -5.899 1.109 1.00 91.69 91 ASN A C 1
ATOM 684 O O . ASN A 1 91 ? 5.755 -6.057 1.078 1.00 91.69 91 ASN A O 1
ATOM 688 N N . PHE A 1 92 ? 7.585 -5.025 0.316 1.00 94.50 92 PHE A N 1
ATOM 689 C CA . PHE A 1 92 ? 6.865 -4.183 -0.633 1.00 94.50 92 PHE A CA 1
ATOM 690 C C . PHE A 1 92 ? 7.108 -4.618 -2.072 1.00 94.50 92 PHE A C 1
ATOM 692 O O . PHE A 1 92 ? 8.249 -4.860 -2.464 1.00 94.50 92 PHE A O 1
ATOM 699 N N . ILE A 1 93 ? 6.038 -4.632 -2.865 1.00 96.00 93 ILE A N 1
ATOM 700 C CA . ILE A 1 93 ? 6.106 -4.657 -4.327 1.00 96.00 93 ILE A CA 1
ATOM 701 C C . ILE A 1 93 ? 6.015 -3.226 -4.864 1.00 96.00 93 ILE A C 1
ATOM 703 O O . ILE A 1 93 ? 5.197 -2.434 -4.390 1.00 96.00 93 ILE A O 1
ATOM 707 N N . LEU A 1 94 ? 6.839 -2.902 -5.859 1.00 96.62 94 LEU A N 1
ATOM 708 C CA . LEU A 1 94 ? 6.767 -1.673 -6.644 1.00 96.62 94 LEU A CA 1
ATOM 709 C C . LEU A 1 94 ? 6.407 -2.009 -8.077 1.00 96.62 94 LEU A C 1
ATOM 711 O O . LEU A 1 94 ? 7.150 -2.712 -8.756 1.00 96.62 94 LEU A O 1
ATOM 715 N N . VAL A 1 95 ? 5.297 -1.460 -8.552 1.00 98.00 95 VAL A N 1
ATOM 716 C CA . VAL A 1 95 ? 4.769 -1.732 -9.884 1.00 98.00 95 VAL A CA 1
ATOM 717 C C . VAL A 1 95 ? 4.862 -0.479 -10.741 1.00 98.00 95 VAL A C 1
ATOM 719 O O . VAL A 1 95 ? 4.360 0.588 -10.379 1.00 98.00 95 VAL A O 1
ATOM 722 N N . GLY A 1 96 ? 5.475 -0.633 -11.913 1.00 96.88 96 GLY A N 1
ATOM 723 C CA . GLY A 1 96 ? 5.491 0.385 -12.948 1.00 96.88 96 GLY A CA 1
ATOM 724 C C . GLY A 1 96 ? 6.379 1.582 -12.631 1.00 96.88 96 GLY A C 1
ATOM 725 O O . GLY A 1 96 ? 7.452 1.463 -12.041 1.00 96.88 96 GLY A O 1
ATOM 726 N N . GLY A 1 97 ? 5.931 2.745 -13.077 1.00 95.00 97 GLY A N 1
ATOM 727 C CA . GLY A 1 97 ? 6.746 3.939 -13.234 1.00 95.00 97 GLY A CA 1
ATOM 728 C C . GLY A 1 97 ? 6.746 4.368 -14.697 1.00 95.00 97 GLY A C 1
ATOM 729 O O . GLY A 1 97 ? 6.469 3.574 -15.600 1.00 95.00 97 GLY A O 1
ATOM 730 N N . ARG A 1 98 ? 7.021 5.643 -14.952 1.00 94.62 98 ARG A N 1
ATOM 731 C CA . ARG A 1 98 ? 6.956 6.210 -16.295 1.00 94.62 98 ARG A CA 1
ATOM 732 C C . ARG A 1 98 ? 7.924 5.483 -17.225 1.00 94.62 98 ARG A C 1
ATOM 734 O O . ARG A 1 98 ? 9.132 5.498 -17.003 1.00 94.62 98 ARG A O 1
ATOM 741 N N . ARG A 1 99 ? 7.370 4.847 -18.265 1.00 93.50 99 ARG A N 1
ATOM 742 C CA . ARG A 1 99 ? 8.092 3.993 -19.230 1.00 93.50 99 ARG A CA 1
ATOM 743 C C . ARG A 1 99 ? 8.838 2.809 -18.599 1.00 93.50 99 ARG A C 1
ATOM 745 O O . ARG A 1 99 ? 9.744 2.264 -19.222 1.00 93.50 99 ARG A O 1
ATOM 752 N N . MET A 1 100 ? 8.429 2.376 -17.406 1.00 96.06 100 MET A N 1
ATOM 753 C CA . MET A 1 100 ? 8.913 1.149 -16.778 1.00 96.06 100 MET A CA 1
ATOM 754 C C . MET A 1 100 ? 7.827 0.081 -16.816 1.00 96.06 100 MET A C 1
ATOM 756 O O . MET A 1 100 ? 6.880 0.096 -16.036 1.00 96.06 100 MET A O 1
ATOM 760 N N . PHE A 1 101 ? 7.978 -0.875 -17.727 1.00 96.88 101 PHE A N 1
ATOM 761 C CA . PHE A 1 101 ? 7.023 -1.967 -17.940 1.00 96.88 101 PHE A CA 1
ATOM 762 C C . PHE A 1 101 ? 7.426 -3.215 -17.152 1.00 96.88 101 PHE A C 1
ATOM 764 O O . PHE A 1 101 ? 7.615 -4.301 -17.696 1.00 96.88 101 PHE A O 1
ATOM 771 N N . ASN A 1 102 ? 7.666 -3.026 -15.859 1.00 97.38 102 ASN A N 1
ATOM 772 C CA . ASN A 1 102 ? 8.149 -4.056 -14.952 1.00 97.38 102 ASN A CA 1
ATOM 773 C C . ASN A 1 102 ? 7.724 -3.744 -13.513 1.00 97.38 102 ASN A C 1
ATOM 775 O O . ASN A 1 102 ? 7.262 -2.639 -13.208 1.00 97.38 102 ASN A O 1
ATOM 779 N N . TYR A 1 103 ? 7.922 -4.708 -12.626 1.00 97.62 103 TYR A N 1
ATOM 780 C CA . TYR A 1 103 ? 7.828 -4.518 -11.184 1.00 97.62 103 TYR A CA 1
ATOM 781 C C . TYR A 1 103 ? 9.076 -5.068 -10.489 1.00 97.62 103 TYR A C 1
ATOM 783 O O . TYR A 1 103 ? 9.842 -5.831 -11.075 1.00 97.62 103 TYR A O 1
ATOM 791 N N . GLU A 1 104 ? 9.291 -4.676 -9.241 1.00 96.62 104 GLU A N 1
ATOM 792 C CA . GLU A 1 104 ? 10.362 -5.198 -8.390 1.00 96.62 104 GLU A CA 1
ATOM 793 C C . GLU A 1 104 ? 9.931 -5.212 -6.921 1.00 96.62 104 GLU A C 1
ATOM 795 O O . GLU A 1 104 ? 8.856 -4.715 -6.580 1.00 96.62 104 GLU A O 1
ATOM 800 N N . TYR A 1 105 ? 10.770 -5.769 -6.051 1.00 95.25 105 TYR A N 1
ATOM 801 C CA . TYR A 1 105 ? 10.567 -5.738 -4.604 1.00 95.25 105 TYR A CA 1
ATOM 802 C C . TYR A 1 105 ? 11.595 -4.818 -3.948 1.00 95.25 105 TYR A C 1
ATOM 804 O O . TYR A 1 105 ? 12.738 -4.749 -4.406 1.00 95.25 105 TYR A O 1
ATOM 812 N N . ILE A 1 106 ? 11.194 -4.116 -2.883 1.00 93.25 106 ILE A N 1
ATOM 813 C CA . ILE A 1 106 ? 12.140 -3.318 -2.090 1.00 93.25 106 ILE A CA 1
ATOM 814 C C . ILE A 1 106 ? 13.105 -4.279 -1.377 1.00 93.25 106 ILE A C 1
ATOM 816 O O . ILE A 1 106 ? 12.624 -5.199 -0.712 1.00 93.25 106 ILE A O 1
ATOM 820 N N . PRO A 1 107 ? 14.430 -4.085 -1.495 1.00 86.69 107 PRO A N 1
ATOM 821 C CA . PRO A 1 107 ? 15.411 -4.877 -0.762 1.00 86.69 107 PRO A CA 1
ATOM 822 C C . PRO A 1 107 ? 15.371 -4.570 0.741 1.00 86.69 107 PRO A C 1
ATOM 824 O O . PRO A 1 107 ? 15.195 -3.421 1.153 1.00 86.69 107 PRO A O 1
ATOM 827 N N . ASP A 1 108 ? 15.589 -5.594 1.564 1.00 80.94 108 ASP A N 1
ATOM 828 C CA . ASP A 1 108 ? 15.657 -5.439 3.017 1.00 80.94 108 ASP A CA 1
ATOM 829 C C . ASP A 1 108 ? 16.892 -4.620 3.438 1.00 80.94 108 ASP A C 1
ATOM 831 O O . ASP A 1 108 ? 17.951 -4.680 2.809 1.00 80.94 108 ASP A O 1
ATOM 835 N N . GLY A 1 109 ? 16.767 -3.860 4.532 1.00 75.50 109 GLY A N 1
ATOM 836 C CA . GLY A 1 109 ? 17.909 -3.241 5.219 1.00 75.50 109 GLY A CA 1
ATOM 837 C C . GLY A 1 109 ? 18.710 -2.220 4.403 1.00 75.50 109 GLY A C 1
ATOM 838 O O . GLY A 1 109 ? 19.901 -2.065 4.653 1.00 75.50 109 GLY A O 1
ATOM 839 N N . GLY A 1 110 ? 18.089 -1.557 3.420 1.00 73.88 110 GLY A N 1
ATOM 840 C CA . GLY A 1 110 ? 18.765 -0.535 2.608 1.00 73.88 110 GLY A CA 1
ATOM 841 C C . GLY A 1 110 ? 19.687 -1.091 1.518 1.00 73.88 110 GLY A C 1
ATOM 842 O O . GLY A 1 110 ? 20.482 -0.351 0.947 1.00 73.88 110 GLY A O 1
ATOM 843 N N . GLY A 1 111 ? 19.589 -2.386 1.202 1.00 86.56 111 GLY A N 1
ATOM 844 C CA . GLY A 1 111 ? 20.335 -2.979 0.094 1.00 86.56 111 GLY A CA 1
ATOM 845 C C . GLY A 1 111 ? 19.966 -2.399 -1.278 1.00 86.56 111 GLY A C 1
ATOM 846 O O . GLY A 1 111 ? 19.112 -1.518 -1.416 1.00 86.56 111 GLY A O 1
ATOM 847 N N . SER A 1 112 ? 20.592 -2.935 -2.322 1.00 87.38 112 SER A N 1
ATOM 848 C CA . SER A 1 112 ? 20.185 -2.713 -3.709 1.00 87.38 112 SER A CA 1
ATOM 849 C C . SER A 1 112 ? 19.584 -3.981 -4.300 1.00 87.38 112 SER A C 1
ATOM 851 O O . SER A 1 112 ? 19.953 -5.098 -3.937 1.00 87.38 112 SER A O 1
ATOM 853 N N . ASN A 1 113 ? 18.645 -3.806 -5.219 1.00 84.44 113 ASN A N 1
ATOM 854 C CA . ASN A 1 113 ? 18.102 -4.873 -6.031 1.00 84.44 113 ASN A CA 1
ATOM 855 C C . ASN A 1 113 ? 18.469 -4.604 -7.496 1.00 84.44 113 ASN A C 1
ATOM 857 O O . ASN A 1 113 ? 18.200 -3.523 -8.013 1.00 84.44 113 ASN A O 1
ATOM 861 N N . ASP A 1 114 ? 19.054 -5.599 -8.160 1.00 82.38 114 ASP A N 1
ATOM 862 C CA . ASP A 1 114 ? 19.346 -5.570 -9.601 1.00 82.38 114 ASP A CA 1
ATOM 863 C C . ASP A 1 114 ? 18.327 -6.387 -10.416 1.00 82.38 114 ASP A C 1
ATOM 865 O O . ASP A 1 114 ? 18.416 -6.481 -11.641 1.00 82.38 114 ASP A O 1
ATOM 869 N N . VAL A 1 115 ? 17.340 -6.982 -9.742 1.00 87.25 115 VAL A N 1
ATOM 870 C CA . VAL A 1 115 ? 16.327 -7.851 -10.336 1.00 87.25 115 VAL A CA 1
ATOM 871 C C . VAL A 1 115 ? 15.000 -7.112 -10.457 1.00 87.25 115 VAL A C 1
ATOM 873 O O . VAL A 1 115 ? 14.386 -6.717 -9.465 1.00 87.25 115 VAL A O 1
ATOM 876 N N . TYR A 1 116 ? 14.503 -7.022 -11.687 1.00 92.06 116 TYR A N 1
ATOM 877 C CA . TYR A 1 116 ? 13.124 -6.655 -11.986 1.00 92.06 116 TYR A CA 1
ATOM 878 C C . TYR A 1 116 ? 12.421 -7.784 -12.737 1.00 92.06 116 TYR A C 1
ATOM 880 O O . TYR A 1 116 ? 13.042 -8.613 -13.403 1.00 92.06 116 TYR A O 1
ATOM 888 N N . PHE A 1 117 ? 11.097 -7.774 -12.668 1.00 96.56 117 PHE A N 1
ATOM 889 C CA . PHE A 1 117 ? 10.224 -8.721 -13.341 1.00 96.56 117 PHE A CA 1
ATOM 890 C C . PHE A 1 117 ? 9.497 -8.009 -14.482 1.00 96.56 117 PHE A C 1
ATOM 892 O O . PHE A 1 117 ? 8.733 -7.071 -14.222 1.00 96.56 117 PHE A O 1
ATOM 899 N N . PRO A 1 118 ? 9.726 -8.404 -15.747 1.00 97.06 118 PRO A N 1
ATOM 900 C CA . PRO A 1 118 ? 9.000 -7.844 -16.878 1.00 97.06 118 PRO A CA 1
ATOM 901 C C . PRO A 1 118 ? 7.488 -7.993 -16.703 1.00 97.06 118 PRO A C 1
ATOM 903 O O . PRO A 1 118 ? 6.995 -9.056 -16.330 1.00 97.06 118 PRO A O 1
ATOM 906 N N . LEU A 1 119 ? 6.751 -6.930 -17.016 1.00 97.44 119 LEU A N 1
ATOM 907 C CA . LEU A 1 119 ? 5.294 -6.906 -16.956 1.00 97.44 119 LEU A CA 1
ATOM 908 C C . LEU A 1 119 ? 4.728 -6.234 -18.218 1.00 97.44 119 LEU A C 1
ATOM 910 O O . LEU A 1 119 ? 4.326 -5.067 -18.161 1.00 97.44 119 LEU A O 1
ATOM 914 N N . PRO A 1 120 ? 4.678 -6.960 -19.358 1.00 96.62 120 PRO A N 1
ATOM 915 C CA . PRO A 1 120 ? 4.189 -6.435 -20.639 1.00 96.62 120 PRO A CA 1
ATOM 916 C C . PRO A 1 120 ? 2.791 -5.813 -20.569 1.00 96.62 120 PRO A C 1
ATOM 918 O O . PRO A 1 120 ? 2.515 -4.847 -21.271 1.00 96.62 120 PRO A O 1
ATOM 921 N N . PHE A 1 121 ? 1.949 -6.276 -19.640 1.00 97.00 121 PHE A N 1
ATOM 922 C CA . PHE A 1 121 ? 0.646 -5.687 -19.321 1.00 97.00 121 PHE A CA 1
ATOM 923 C C . PHE A 1 121 ? 0.686 -4.154 -19.156 1.00 97.00 121 PHE A C 1
ATOM 925 O O . PHE A 1 121 ? -0.207 -3.451 -19.630 1.00 97.00 121 PHE A O 1
ATOM 932 N N . LEU A 1 122 ? 1.730 -3.606 -18.521 1.00 96.62 122 LEU A N 1
ATOM 933 C CA . LEU A 1 122 ? 1.873 -2.154 -18.371 1.00 96.62 122 LEU A CA 1
ATOM 934 C C . LEU A 1 122 ? 2.182 -1.466 -19.702 1.00 96.62 122 LEU A C 1
ATOM 936 O O . LEU A 1 122 ? 1.767 -0.338 -19.913 1.00 96.62 122 LEU A O 1
ATOM 940 N N . GLN A 1 123 ? 2.886 -2.122 -20.619 1.00 95.62 123 GLN A N 1
ATOM 941 C CA . GLN A 1 123 ? 3.116 -1.573 -21.953 1.00 95.62 123 GLN A CA 1
ATOM 942 C C . GLN A 1 123 ? 1.833 -1.593 -22.788 1.00 95.62 123 GLN A C 1
ATOM 944 O O . GLN A 1 123 ? 1.513 -0.617 -23.459 1.00 95.62 123 GLN A O 1
ATOM 949 N N . GLU A 1 124 ? 1.077 -2.687 -22.715 1.00 94.88 124 GLU A N 1
ATOM 950 C CA . GLU A 1 124 ? -0.174 -2.876 -23.459 1.00 94.88 124 GLU A CA 1
ATOM 951 C C . GLU A 1 124 ? -1.301 -1.937 -23.002 1.00 94.88 124 GLU A C 1
ATOM 953 O O . GLU A 1 124 ? -2.251 -1.703 -23.744 1.00 94.88 124 GLU A O 1
ATOM 958 N N . THR A 1 125 ? -1.215 -1.418 -21.776 1.00 92.62 125 THR A N 1
ATOM 959 C CA . THR A 1 125 ? -2.184 -0.473 -21.193 1.00 92.62 125 THR A CA 1
ATOM 960 C C . THR A 1 125 ? -1.756 0.988 -21.321 1.00 92.62 125 THR A C 1
ATOM 962 O O . THR A 1 125 ? -2.504 1.885 -20.919 1.00 92.62 125 THR A O 1
ATOM 965 N N . THR A 1 126 ? -0.573 1.253 -21.884 1.00 92.44 126 THR A N 1
ATOM 966 C CA . THR A 1 126 ? -0.101 2.612 -22.153 1.00 92.44 126 THR A CA 1
ATOM 967 C C . THR A 1 126 ? -0.801 3.188 -23.378 1.00 92.44 126 THR A C 1
ATOM 969 O O . THR A 1 126 ? -0.819 2.586 -24.448 1.00 92.44 126 THR A O 1
ATOM 972 N N . ASP A 1 127 ? -1.322 4.402 -23.230 1.00 89.44 127 ASP A N 1
ATOM 973 C CA . ASP A 1 127 ? -1.844 5.212 -24.325 1.00 89.44 127 ASP A CA 1
ATOM 974 C C . ASP A 1 127 ? -0.945 6.433 -24.591 1.00 89.44 127 ASP A C 1
ATOM 976 O O . ASP A 1 127 ? 0.087 6.636 -23.944 1.00 89.44 127 ASP A O 1
ATOM 980 N N . LEU A 1 128 ? -1.327 7.258 -25.570 1.00 87.31 128 LEU A N 1
ATOM 981 C CA . LEU A 1 128 ? -0.578 8.462 -25.953 1.00 87.31 128 LEU A CA 1
ATOM 982 C C . LEU A 1 128 ? -0.454 9.498 -24.820 1.00 87.31 128 LEU A C 1
ATOM 984 O O . LEU A 1 128 ? 0.411 10.368 -24.899 1.00 87.31 128 LEU A O 1
ATOM 988 N N . PHE A 1 129 ? -1.293 9.405 -23.785 1.00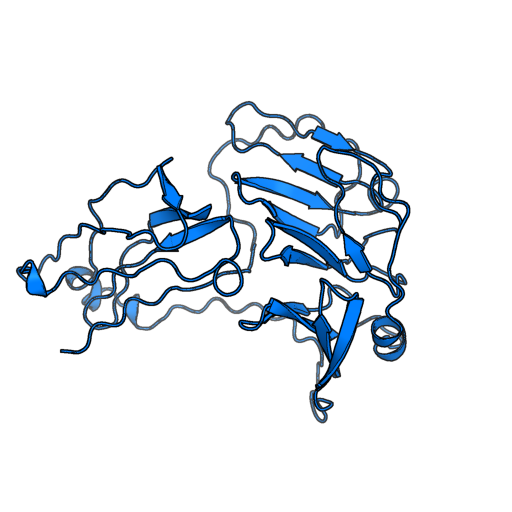 87.38 129 PHE A N 1
ATOM 989 C CA . PHE A 1 129 ? -1.336 10.333 -22.656 1.00 87.38 129 PHE A CA 1
ATOM 990 C C . PHE A 1 129 ? -0.745 9.741 -21.368 1.00 87.38 129 PHE A C 1
ATOM 992 O O . PHE A 1 129 ? -0.699 10.431 -20.355 1.00 87.38 129 PHE A O 1
ATOM 999 N N . GLU A 1 130 ? -0.263 8.494 -21.407 1.00 86.69 130 GLU A N 1
ATOM 1000 C CA . GLU A 1 130 ? 0.285 7.769 -20.256 1.00 86.69 130 GLU A CA 1
ATOM 1001 C C . GLU A 1 130 ? -0.718 7.661 -19.087 1.00 86.69 130 GLU A C 1
ATOM 1003 O O . GLU A 1 130 ? -0.349 7.750 -17.919 1.00 86.69 130 GLU A O 1
ATOM 1008 N N . ASN A 1 131 ? -2.004 7.416 -19.371 1.00 84.12 131 ASN A N 1
ATOM 1009 C CA . ASN A 1 131 ? -3.037 7.310 -18.323 1.00 84.12 131 ASN A CA 1
ATOM 1010 C C . ASN A 1 131 ? -2.876 6.100 -17.384 1.00 84.12 131 ASN A C 1
ATOM 1012 O O . ASN A 1 131 ? -3.661 5.939 -16.451 1.00 84.12 131 ASN A O 1
ATOM 1016 N N . ASN A 1 132 ? -1.885 5.241 -17.625 1.00 86.12 132 ASN A N 1
ATOM 1017 C CA . ASN A 1 132 ? -1.582 4.067 -16.815 1.00 86.12 132 ASN A CA 1
ATOM 1018 C C . ASN A 1 132 ? -0.442 4.270 -15.798 1.00 86.12 132 ASN A C 1
ATOM 1020 O O . ASN A 1 132 ? 0.007 3.301 -15.181 1.00 86.12 132 ASN A O 1
ATOM 1024 N N . LEU A 1 133 ? 0.020 5.511 -15.616 1.00 91.12 133 LEU A N 1
ATOM 1025 C CA . LEU A 1 133 ? 0.857 5.907 -14.480 1.00 91.12 133 LEU A CA 1
ATOM 1026 C C . LEU A 1 133 ? 0.102 5.722 -13.155 1.00 91.12 133 LEU A C 1
ATOM 1028 O O . LEU A 1 133 ? -1.121 5.840 -13.123 1.00 91.12 133 LEU A O 1
ATOM 1032 N N . TYR A 1 134 ? 0.829 5.446 -12.066 1.00 93.94 134 TYR A N 1
ATOM 1033 C CA . TYR A 1 134 ? 0.240 5.037 -10.784 1.00 93.94 134 TYR A CA 1
ATOM 1034 C C . TYR A 1 134 ? -0.806 3.918 -10.938 1.00 93.94 134 TYR A C 1
ATOM 1036 O O . TYR A 1 134 ? -1.972 4.111 -10.580 1.00 93.94 134 TYR A O 1
ATOM 1044 N N . PRO A 1 135 ? -0.422 2.738 -11.471 1.00 92.94 135 PRO A N 1
ATOM 1045 C CA . PRO A 1 135 ? -1.358 1.626 -11.596 1.00 92.94 135 PRO A CA 1
ATOM 1046 C C . PRO A 1 135 ? -1.959 1.302 -10.227 1.00 92.94 135 PRO A C 1
ATOM 1048 O O . PRO A 1 135 ? -1.266 1.343 -9.209 1.00 92.94 135 PRO A O 1
ATOM 1051 N N . PHE A 1 136 ? -3.241 0.968 -10.175 1.00 91.38 136 PHE A N 1
ATOM 1052 C CA . PHE A 1 136 ? -3.868 0.593 -8.916 1.00 91.38 136 PHE A CA 1
ATOM 1053 C C . PHE A 1 136 ? -3.420 -0.816 -8.548 1.00 91.38 136 PHE A C 1
ATOM 1055 O O . PHE A 1 136 ? -3.630 -1.761 -9.308 1.00 91.38 136 PHE A O 1
ATOM 1062 N N . VAL A 1 137 ? -2.792 -0.948 -7.385 1.00 92.94 137 VAL A N 1
ATOM 1063 C CA . VAL A 1 137 ? -2.260 -2.213 -6.881 1.00 92.94 137 VAL A CA 1
ATOM 1064 C C . VAL A 1 137 ? -2.950 -2.511 -5.563 1.00 92.94 137 VAL A C 1
ATOM 1066 O O . VAL A 1 137 ? -2.890 -1.691 -4.652 1.00 92.94 137 VAL A O 1
ATOM 1069 N N . PHE A 1 138 ? -3.598 -3.668 -5.458 1.00 87.44 138 PHE A N 1
ATOM 1070 C CA . PHE A 1 138 ? -4.282 -4.095 -4.241 1.00 87.44 138 PHE A CA 1
ATOM 1071 C C . PHE A 1 138 ? -3.993 -5.560 -3.943 1.00 87.44 138 PHE A C 1
ATOM 1073 O O . PHE A 1 138 ? -4.035 -6.405 -4.835 1.00 87.44 138 PHE A O 1
ATOM 1080 N N . LEU A 1 139 ? -3.748 -5.874 -2.674 1.00 83.50 139 LEU A N 1
ATOM 1081 C CA . LEU A 1 139 ? -3.707 -7.258 -2.215 1.00 83.50 139 LEU A CA 1
ATOM 1082 C C . LEU A 1 139 ? -5.125 -7.849 -2.199 1.00 83.50 139 LEU A C 1
ATOM 1084 O O . LEU A 1 139 ? -6.038 -7.288 -1.596 1.00 83.50 139 LEU A O 1
ATOM 1088 N N . SER A 1 140 ? -5.291 -8.985 -2.866 1.00 80.00 140 SER A N 1
ATOM 1089 C CA . SER A 1 140 ? -6.497 -9.807 -2.840 1.00 80.00 140 SER A CA 1
ATOM 1090 C C . SER A 1 140 ? -6.446 -10.773 -1.653 1.00 80.00 140 SER A C 1
ATOM 1092 O O . SER A 1 140 ? -5.375 -11.170 -1.197 1.00 80.00 140 SER A O 1
ATOM 1094 N N . THR A 1 141 ? -7.611 -11.190 -1.153 1.00 75.75 141 THR A N 1
ATOM 1095 C CA . THR A 1 141 ? -7.738 -12.037 0.051 1.00 75.75 141 THR A CA 1
ATOM 1096 C C . THR A 1 141 ? -7.161 -13.446 -0.108 1.00 75.75 141 THR A C 1
ATOM 1098 O O . THR A 1 141 ? -7.063 -14.184 0.866 1.00 75.75 141 THR A O 1
ATOM 1101 N N . ASP A 1 142 ? -6.826 -13.842 -1.334 1.00 78.75 142 ASP A N 1
ATOM 1102 C CA . ASP A 1 142 ? -6.166 -15.101 -1.684 1.00 78.75 142 ASP A CA 1
ATOM 1103 C C . ASP A 1 142 ? -4.629 -14.976 -1.758 1.00 78.75 142 ASP A C 1
ATOM 1105 O O . ASP A 1 142 ? -3.954 -15.915 -2.175 1.00 78.75 142 ASP A O 1
ATOM 1109 N N . GLY A 1 143 ? -4.068 -13.822 -1.373 1.00 80.19 143 GLY A N 1
ATOM 1110 C CA . GLY A 1 143 ? -2.629 -13.547 -1.395 1.00 80.19 143 GLY A CA 1
ATOM 1111 C C . GLY A 1 143 ? -2.082 -13.127 -2.764 1.00 80.19 143 GLY A C 1
ATOM 1112 O O . GLY A 1 143 ? -0.892 -12.828 -2.881 1.00 80.19 143 GLY A O 1
ATOM 1113 N N . ASN A 1 144 ? -2.925 -13.075 -3.801 1.00 90.44 144 ASN A N 1
ATOM 1114 C CA . ASN A 1 144 ? -2.544 -12.525 -5.098 1.00 90.44 144 ASN A CA 1
ATOM 1115 C C . ASN A 1 144 ? -2.679 -10.994 -5.117 1.00 90.44 144 ASN A C 1
ATOM 1117 O O . ASN A 1 144 ? -3.338 -10.393 -4.273 1.00 90.44 144 ASN A O 1
ATOM 1121 N N . ILE A 1 145 ? -2.077 -10.345 -6.107 1.00 91.88 145 ILE A N 1
ATOM 1122 C CA . ILE A 1 145 ? -2.098 -8.895 -6.283 1.00 91.88 145 ILE A CA 1
ATOM 1123 C C . ILE A 1 145 ? -2.946 -8.543 -7.497 1.00 91.88 145 ILE A C 1
ATOM 1125 O O . ILE A 1 145 ? -2.645 -8.951 -8.618 1.00 91.88 145 ILE A O 1
ATOM 1129 N N . LEU A 1 146 ? -4.000 -7.765 -7.275 1.00 92.25 146 LEU A N 1
ATOM 1130 C CA . LEU A 1 146 ? -4.735 -7.100 -8.338 1.00 92.25 146 LEU A CA 1
ATOM 1131 C C . LEU A 1 146 ? -3.900 -5.918 -8.832 1.00 92.25 146 LEU A C 1
ATOM 1133 O O . LEU A 1 146 ? -3.573 -5.030 -8.047 1.00 92.25 146 LEU A O 1
ATOM 1137 N N . ILE A 1 147 ? -3.591 -5.895 -10.125 1.00 94.94 147 ILE A N 1
ATOM 1138 C CA . ILE A 1 147 ? -2.981 -4.751 -10.804 1.00 94.94 147 ILE A CA 1
ATOM 1139 C C . ILE A 1 147 ? -3.979 -4.261 -11.845 1.00 94.94 147 ILE A C 1
ATOM 1141 O O . ILE A 1 147 ? -4.352 -5.008 -12.749 1.00 94.94 147 ILE A O 1
ATOM 1145 N N . PHE A 1 148 ? -4.412 -3.014 -11.717 1.00 92.38 148 PHE A N 1
ATOM 1146 C CA . PHE A 1 148 ? -5.325 -2.358 -12.642 1.00 92.38 148 PHE A CA 1
ATOM 1147 C C . PHE A 1 148 ? -4.633 -1.149 -13.268 1.00 92.38 148 PHE A C 1
ATOM 1149 O O . PHE A 1 148 ? -4.106 -0.280 -12.572 1.00 92.38 148 PHE A O 1
ATOM 1156 N N . ALA A 1 149 ? -4.635 -1.101 -14.593 1.00 91.69 149 ALA A N 1
ATOM 1157 C CA . ALA A 1 149 ? -3.972 -0.070 -15.368 1.00 91.69 149 ALA A CA 1
ATOM 1158 C C . ALA A 1 149 ? -4.860 0.301 -16.558 1.00 91.69 149 ALA A C 1
ATOM 1160 O O . ALA A 1 149 ? -5.239 -0.557 -17.358 1.00 91.69 149 ALA A O 1
ATOM 1161 N N . ASN A 1 150 ? -5.185 1.590 -16.668 1.00 89.94 150 ASN A N 1
ATOM 1162 C CA . ASN A 1 150 ? -6.097 2.119 -17.678 1.00 89.94 150 ASN A CA 1
ATOM 1163 C C . ASN A 1 150 ? -7.492 1.465 -17.607 1.00 89.94 150 ASN A C 1
ATOM 1165 O O . ASN A 1 150 ? -8.254 1.773 -16.700 1.00 89.94 150 ASN A O 1
ATOM 1169 N N . ASN A 1 151 ? -7.830 0.556 -18.520 1.00 88.56 151 ASN A N 1
ATOM 1170 C CA . ASN A 1 151 ? -9.112 -0.150 -18.562 1.00 88.56 151 ASN A CA 1
ATOM 1171 C C . ASN A 1 151 ? -8.990 -1.671 -18.366 1.00 88.56 151 ASN A C 1
ATOM 1173 O O . ASN A 1 151 ? -9.985 -2.388 -18.489 1.00 88.56 151 ASN A O 1
ATOM 1177 N N . ARG A 1 152 ? -7.787 -2.184 -18.091 1.00 91.81 152 ARG A N 1
ATOM 1178 C CA . ARG A 1 152 ? -7.532 -3.618 -17.915 1.00 91.81 152 ARG A CA 1
ATOM 1179 C C . ARG A 1 152 ? -7.048 -3.907 -16.507 1.00 91.81 152 ARG A C 1
ATOM 1181 O O . ARG A 1 152 ? -6.509 -3.043 -15.812 1.00 91.81 152 ARG A O 1
ATOM 1188 N N . SER A 1 153 ? -7.214 -5.156 -16.090 1.00 93.19 153 SER A N 1
ATOM 1189 C CA . SER A 1 153 ? -6.638 -5.633 -14.839 1.00 93.19 153 SER A CA 1
ATOM 1190 C C . SER A 1 153 ? -6.233 -7.090 -14.891 1.00 93.19 153 SER A C 1
ATOM 1192 O O . SER A 1 153 ? -6.801 -7.896 -15.623 1.00 93.19 153 SER A O 1
ATOM 1194 N N . ILE A 1 154 ? -5.239 -7.416 -14.077 1.00 96.50 154 ILE A N 1
ATOM 1195 C CA . ILE A 1 154 ? -4.696 -8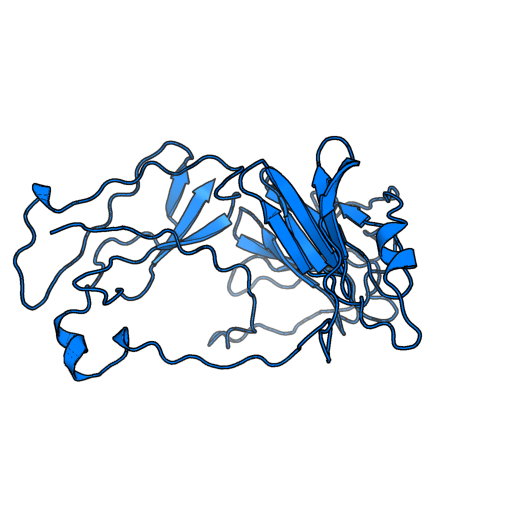.756 -13.916 1.00 96.50 154 ILE A CA 1
ATOM 1196 C C . ILE A 1 154 ? -4.598 -9.099 -12.435 1.00 96.50 154 ILE A C 1
ATOM 1198 O O . ILE A 1 154 ? -4.464 -8.225 -11.580 1.00 96.50 154 ILE A O 1
ATOM 1202 N N . LEU A 1 155 ? -4.624 -10.391 -12.149 1.00 92.81 155 LEU A N 1
ATOM 1203 C CA . LEU A 1 155 ? -4.297 -10.962 -10.858 1.00 92.81 155 LEU A CA 1
ATOM 1204 C C . LEU A 1 155 ? -2.926 -11.636 -10.980 1.00 92.81 155 LEU A C 1
ATOM 1206 O O . LEU A 1 155 ? -2.771 -12.594 -11.738 1.00 92.81 155 LEU A O 1
ATOM 1210 N N . LEU A 1 156 ? -1.931 -11.124 -10.264 1.00 96.75 156 LEU A N 1
ATOM 1211 C CA . LEU A 1 156 ? -0.552 -11.605 -10.269 1.00 96.75 156 LEU A CA 1
ATOM 1212 C C . LEU A 1 156 ? -0.234 -12.304 -8.949 1.00 96.75 156 LEU A C 1
ATOM 1214 O O . LEU A 1 156 ? -0.506 -11.770 -7.879 1.00 96.75 156 LEU A O 1
ATOM 1218 N N . ASN A 1 157 ? 0.372 -13.484 -9.008 1.00 95.44 157 ASN A N 1
ATOM 1219 C CA . ASN A 1 157 ? 0.859 -14.167 -7.820 1.00 95.44 157 ASN A CA 1
ATOM 1220 C C . ASN A 1 157 ? 2.279 -13.669 -7.481 1.00 95.44 157 ASN A C 1
ATOM 1222 O O . ASN A 1 157 ? 3.208 -13.944 -8.248 1.00 95.44 157 ASN A O 1
ATOM 1226 N N . PRO A 1 158 ? 2.480 -12.970 -6.349 1.00 91.69 158 PRO A N 1
ATOM 1227 C CA . PRO A 1 158 ? 3.755 -12.331 -6.027 1.00 91.69 158 PRO A CA 1
ATOM 1228 C C . PRO A 1 158 ? 4.835 -13.320 -5.564 1.00 91.69 158 PRO A C 1
ATOM 1230 O O . PRO A 1 158 ? 5.984 -12.927 -5.424 1.00 91.69 158 PRO A O 1
ATOM 1233 N N . THR A 1 159 ? 4.500 -14.588 -5.311 1.00 91.56 159 THR A N 1
ATOM 1234 C CA . THR A 1 159 ? 5.478 -15.623 -4.933 1.00 91.56 159 THR A CA 1
ATOM 1235 C C . THR A 1 159 ? 6.048 -16.324 -6.162 1.00 91.56 159 THR A C 1
ATOM 1237 O O . THR A 1 159 ? 7.242 -16.588 -6.244 1.00 91.56 159 THR A O 1
ATOM 1240 N N . THR A 1 160 ? 5.188 -16.634 -7.132 1.00 95.38 160 THR A N 1
ATOM 1241 C CA . THR A 1 160 ? 5.569 -17.345 -8.361 1.00 95.38 160 THR A CA 1
ATOM 1242 C C . THR A 1 160 ? 5.900 -16.410 -9.518 1.00 95.38 160 THR A C 1
ATOM 1244 O O . THR A 1 160 ? 6.417 -16.880 -10.529 1.00 95.38 160 THR A O 1
ATOM 1247 N N . ASN A 1 161 ? 5.620 -15.108 -9.382 1.00 94.88 161 ASN A N 1
ATOM 1248 C CA . ASN A 1 161 ? 5.806 -14.087 -10.417 1.00 94.88 161 ASN A CA 1
ATOM 1249 C C . ASN A 1 161 ? 5.023 -14.374 -11.705 1.00 94.88 161 ASN A C 1
ATOM 1251 O O . ASN A 1 161 ? 5.473 -14.075 -12.810 1.00 94.88 161 ASN A O 1
ATOM 1255 N N . LYS A 1 162 ? 3.844 -14.992 -11.570 1.00 96.50 162 LYS A N 1
ATOM 1256 C CA . LYS A 1 162 ? 2.984 -15.359 -12.699 1.00 96.50 162 LYS A CA 1
ATOM 1257 C C . LYS A 1 162 ? 1.658 -14.626 -12.639 1.00 96.50 162 LYS A C 1
ATOM 1259 O O . LYS A 1 162 ? 1.049 -14.498 -11.578 1.00 96.50 162 LYS A O 1
ATOM 1264 N N . ILE A 1 163 ? 1.183 -14.206 -13.807 1.00 97.25 163 ILE A N 1
ATOM 1265 C CA . ILE A 1 163 ? -0.198 -13.765 -13.980 1.00 97.25 163 ILE A CA 1
ATOM 1266 C C . ILE A 1 163 ? -1.087 -15.001 -13.844 1.00 97.25 163 ILE A C 1
ATOM 1268 O O . ILE A 1 163 ? -0.976 -15.948 -14.619 1.00 97.25 163 ILE A O 1
ATOM 1272 N N . VAL A 1 164 ? -1.940 -15.000 -12.826 1.00 95.94 164 VAL A N 1
ATOM 1273 C CA . VAL A 1 164 ? -2.897 -16.073 -12.534 1.00 95.94 164 VAL A CA 1
ATOM 1274 C C . VAL A 1 164 ? -4.118 -15.939 -13.428 1.00 95.94 164 VAL A C 1
ATOM 1276 O O . VAL A 1 164 ? -4.669 -16.931 -13.901 1.00 95.94 164 VAL A O 1
ATOM 1279 N N . ARG A 1 165 ? -4.566 -14.700 -13.632 1.00 91.75 165 ARG A N 1
ATOM 1280 C CA . ARG A 1 165 ? -5.790 -14.405 -14.364 1.00 91.75 165 ARG A CA 1
ATOM 1281 C C . ARG A 1 165 ? -5.748 -12.997 -14.924 1.00 91.75 165 ARG A C 1
ATOM 1283 O O . ARG A 1 165 ? -5.366 -12.067 -14.225 1.00 91.75 165 ARG A O 1
ATOM 1290 N N . GLU A 1 166 ? -6.236 -12.840 -16.142 1.00 94.81 166 GLU A N 1
ATOM 1291 C CA . GLU A 1 166 ? -6.645 -11.542 -16.660 1.00 94.81 166 GLU A CA 1
ATOM 1292 C C . GLU A 1 166 ? -8.151 -11.344 -16.439 1.00 94.81 166 GLU A C 1
ATOM 1294 O O . GLU A 1 166 ? -8.951 -12.277 -16.586 1.00 94.81 166 GLU A O 1
ATOM 1299 N N . LEU A 1 167 ? -8.532 -10.150 -15.991 1.00 89.12 167 LEU A N 1
ATOM 1300 C CA . LEU A 1 167 ? -9.918 -9.772 -15.735 1.00 89.12 167 LEU A CA 1
ATOM 1301 C C . LEU A 1 167 ? -10.524 -9.085 -16.971 1.00 89.12 167 LEU A C 1
ATOM 1303 O O . LEU A 1 167 ? -9.782 -8.572 -17.808 1.00 89.12 167 LEU A O 1
ATOM 1307 N N . PRO A 1 168 ? -11.864 -9.065 -17.104 1.00 89.56 168 PRO A N 1
ATOM 1308 C CA . PRO A 1 168 ? -12.522 -8.434 -18.243 1.00 89.56 168 PRO A CA 1
ATOM 1309 C C . PRO A 1 168 ? -12.114 -6.968 -18.437 1.00 89.56 168 PRO A C 1
ATOM 1311 O O . PRO A 1 168 ? -11.937 -6.227 -17.468 1.00 89.56 168 PRO A O 1
ATOM 1314 N N . ILE A 1 169 ? -12.013 -6.561 -19.701 1.00 89.88 169 ILE A N 1
ATOM 1315 C CA . ILE A 1 169 ? -11.746 -5.177 -20.102 1.00 89.88 169 ILE A CA 1
ATOM 1316 C C . ILE A 1 169 ? -12.950 -4.306 -19.722 1.00 89.88 169 ILE A C 1
ATOM 1318 O O . ILE A 1 169 ? -14.100 -4.696 -19.934 1.00 89.88 169 ILE A O 1
ATOM 1322 N N . LEU A 1 170 ? -12.691 -3.132 -19.146 1.00 83.25 170 LEU A N 1
ATOM 1323 C CA . LEU A 1 170 ? -13.727 -2.156 -18.820 1.00 83.25 170 LEU A CA 1
ATOM 1324 C C . LEU A 1 170 ? -13.941 -1.187 -19.988 1.00 83.25 170 LEU A C 1
ATOM 1326 O O . LEU A 1 170 ? -13.208 -0.212 -20.145 1.00 83.25 170 LEU A O 1
ATOM 1330 N N . ASP A 1 171 ? -14.980 -1.431 -20.781 1.00 81.19 171 ASP A N 1
ATOM 1331 C CA . ASP A 1 171 ? -15.350 -0.575 -21.911 1.00 81.19 171 ASP A CA 1
ATOM 1332 C C . ASP A 1 171 ? -16.408 0.477 -21.532 1.00 81.19 171 ASP A C 1
ATOM 1334 O O . ASP A 1 171 ? -17.143 0.345 -20.553 1.00 81.19 171 ASP A O 1
ATOM 1338 N N . GLY A 1 172 ? -16.499 1.553 -22.320 1.00 74.38 172 GLY A N 1
ATOM 1339 C CA . GLY A 1 172 ? -17.532 2.588 -22.158 1.00 74.38 172 GLY A CA 1
ATOM 1340 C C . GLY A 1 172 ? -17.288 3.604 -21.032 1.00 74.38 172 GLY A C 1
ATOM 1341 O O . GLY A 1 172 ? -18.169 4.410 -20.731 1.00 74.38 172 GLY A O 1
ATOM 1342 N N . VAL A 1 173 ? -16.101 3.612 -20.422 1.00 67.94 173 VAL A N 1
ATOM 1343 C CA . VAL A 1 173 ? -15.697 4.612 -19.421 1.00 67.94 173 VAL A CA 1
ATOM 1344 C C . VAL A 1 173 ? -15.036 5.826 -20.077 1.00 67.94 173 VAL A C 1
ATOM 1346 O O . VAL A 1 173 ? -14.049 5.709 -20.794 1.00 67.94 173 VAL A O 1
ATOM 1349 N N . LYS A 1 174 ? -15.577 7.023 -19.806 1.00 62.50 174 LYS A N 1
ATOM 1350 C CA . LYS A 1 174 ? -15.084 8.299 -20.366 1.00 62.50 174 LYS A CA 1
ATOM 1351 C C . LYS A 1 174 ? -13.679 8.675 -19.872 1.00 62.50 174 LYS A C 1
ATOM 1353 O O . LYS A 1 174 ? -12.939 9.334 -20.593 1.00 62.50 174 LYS A O 1
ATOM 1358 N N . TYR A 1 175 ? -13.343 8.264 -18.650 1.00 65.38 175 TYR A N 1
ATOM 1359 C CA . TYR A 1 175 ? -12.039 8.455 -18.017 1.00 65.38 175 TYR A CA 1
ATOM 1360 C C . TYR A 1 175 ? -11.668 7.140 -17.319 1.00 65.38 175 TYR A C 1
ATOM 1362 O O . TYR A 1 175 ? -12.170 6.886 -16.223 1.00 65.38 175 TYR A O 1
ATOM 1370 N N . PRO A 1 176 ? -10.856 6.276 -17.950 1.00 60.66 176 PRO A N 1
ATOM 1371 C CA . PRO A 1 176 ? -10.473 4.982 -17.379 1.00 60.66 176 PRO A CA 1
ATOM 1372 C C . PRO A 1 176 ? -9.762 5.114 -16.021 1.00 60.66 176 PRO A C 1
ATOM 1374 O O . PRO A 1 176 ? -9.874 4.241 -15.166 1.00 60.66 176 PRO A O 1
ATOM 1377 N N . THR A 1 177 ? -9.107 6.254 -15.784 1.00 57.97 177 THR A N 1
ATOM 1378 C CA . THR A 1 177 ? -8.494 6.636 -14.509 1.00 57.97 177 THR A CA 1
ATOM 1379 C C . THR A 1 177 ? -9.128 7.924 -13.976 1.00 57.97 177 THR A C 1
ATOM 1381 O O . THR A 1 177 ? -8.644 9.038 -14.151 1.00 57.97 177 THR A O 1
ATOM 1384 N N . GLU A 1 178 ? -10.288 7.781 -13.337 1.00 57.59 178 GLU A N 1
ATOM 1385 C CA . GLU A 1 178 ? -11.004 8.875 -12.677 1.00 57.59 178 GLU A CA 1
ATOM 1386 C C . GLU A 1 178 ? -10.268 9.315 -11.393 1.00 57.59 178 GLU A C 1
ATOM 1388 O O . GLU A 1 178 ? -10.233 8.591 -10.401 1.00 57.59 178 GLU A O 1
ATOM 1393 N N . LEU A 1 179 ? -9.691 10.522 -11.405 1.00 50.06 179 LEU A N 1
ATOM 1394 C CA . LEU A 1 179 ? -8.830 11.061 -10.336 1.00 50.06 179 LEU A CA 1
ATOM 1395 C C . LEU A 1 179 ? -9.577 11.911 -9.289 1.00 50.06 179 LEU A C 1
ATOM 1397 O O . LEU A 1 179 ? -8.956 12.542 -8.430 1.00 50.06 179 LEU A O 1
ATOM 1401 N N . ARG A 1 180 ? -10.913 11.985 -9.339 1.00 56.59 180 ARG A N 1
ATOM 1402 C CA . ARG A 1 180 ? -11.683 12.785 -8.373 1.00 56.59 180 ARG A CA 1
ATOM 1403 C C . ARG A 1 180 ? -11.716 12.125 -6.996 1.00 56.59 180 ARG A C 1
ATOM 1405 O O . ARG A 1 180 ? -12.512 11.227 -6.734 1.00 56.59 180 ARG A O 1
ATOM 1412 N N . VAL A 1 181 ? -10.946 12.682 -6.066 1.00 45.09 181 VAL A N 1
ATOM 1413 C CA . VAL A 1 181 ? -11.123 12.435 -4.632 1.00 45.09 181 VAL A CA 1
ATOM 1414 C C . VAL A 1 181 ? -12.331 13.236 -4.144 1.00 45.09 181 VAL A C 1
ATOM 1416 O O . VAL A 1 181 ? -12.341 14.465 -4.183 1.00 45.09 181 VAL A O 1
ATOM 1419 N N . LYS A 1 182 ? -13.373 12.544 -3.676 1.00 43.16 182 LYS A N 1
ATOM 1420 C CA . LYS A 1 182 ? -14.516 13.166 -2.996 1.00 43.16 182 LYS A CA 1
ATOM 1421 C C . LYS A 1 182 ? -14.410 12.919 -1.497 1.00 43.16 182 LYS A C 1
ATOM 1423 O O . LYS A 1 182 ? -14.270 11.779 -1.063 1.00 43.16 182 LYS A O 1
ATOM 1428 N N . LYS A 1 183 ? -14.542 13.978 -0.696 1.00 47.72 183 LYS A N 1
ATOM 1429 C CA . LYS A 1 183 ? -14.746 13.843 0.748 1.00 47.72 183 LYS A CA 1
ATOM 1430 C C . LYS A 1 183 ? -16.197 13.441 0.992 1.00 47.72 183 LYS A C 1
ATOM 1432 O O . LYS A 1 183 ? -17.113 14.213 0.724 1.00 47.72 183 LYS A O 1
ATOM 1437 N N . PHE A 1 184 ? -16.396 12.230 1.488 1.00 61.28 184 PHE A N 1
ATOM 1438 C CA . PHE A 1 184 ? -17.696 11.749 1.932 1.00 61.28 184 PHE A CA 1
ATOM 1439 C C . PHE A 1 184 ? -17.841 12.037 3.430 1.00 61.28 184 PHE A C 1
ATOM 1441 O O . PHE A 1 184 ? -16.946 11.705 4.207 1.00 61.28 184 PHE A O 1
ATOM 1448 N N . CYS A 1 185 ? -18.954 12.657 3.831 1.00 70.19 185 CYS A N 1
ATOM 1449 C CA . CYS A 1 185 ? -19.399 12.710 5.224 1.00 70.19 185 CYS A CA 1
ATOM 1450 C C . CYS A 1 185 ? -20.533 11.690 5.385 1.00 70.19 185 CYS A C 1
ATOM 1452 O O . CYS A 1 185 ? -21.666 11.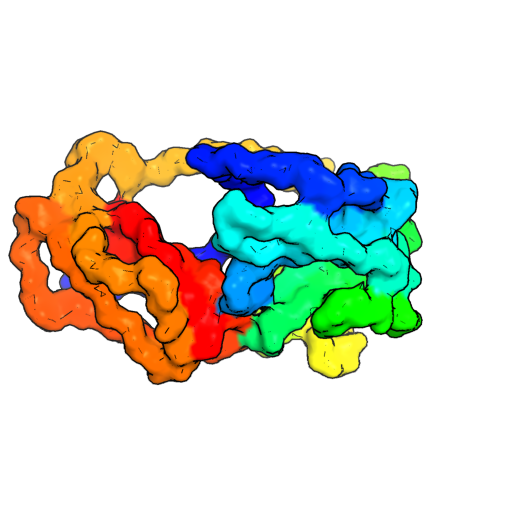977 4.999 1.00 70.19 185 CYS A O 1
ATOM 1454 N N . PRO A 1 186 ? -20.230 10.485 5.885 1.00 79.94 186 PRO A N 1
ATOM 1455 C CA . PRO A 1 186 ? -21.224 9.445 6.075 1.00 79.94 186 PRO A CA 1
ATOM 1456 C C . PRO A 1 186 ? -22.378 9.873 6.994 1.00 79.94 186 PRO A C 1
ATOM 1458 O O . PRO A 1 186 ? -22.136 10.630 7.937 1.00 79.94 186 PRO A O 1
ATOM 1461 N N . PRO A 1 187 ? -23.593 9.316 6.819 1.00 81.31 187 PRO A N 1
ATOM 1462 C CA . PRO A 1 187 ? -24.748 9.605 7.679 1.00 81.31 187 PRO A CA 1
ATOM 1463 C C . PRO A 1 187 ? -24.474 9.434 9.182 1.00 81.31 187 PRO A C 1
ATOM 1465 O O . PRO A 1 187 ? -25.025 10.153 10.005 1.00 81.31 187 PRO A O 1
ATOM 1468 N N . TYR A 1 188 ? -23.560 8.537 9.558 1.00 81.00 188 TYR A N 1
ATOM 1469 C CA . TYR A 1 188 ? -23.167 8.311 10.953 1.00 81.00 188 TYR A CA 1
ATOM 1470 C C . TYR A 1 188 ? -22.336 9.446 11.592 1.00 81.00 188 TYR A C 1
ATOM 1472 O O . TYR A 1 188 ? -21.917 9.331 12.746 1.00 81.00 188 TYR A O 1
ATOM 1480 N N . PHE A 1 189 ? -22.053 10.530 10.864 1.00 82.81 189 PHE A N 1
ATOM 1481 C CA . PHE A 1 189 ? -21.495 11.771 11.414 1.00 82.81 189 PHE A CA 1
ATOM 1482 C C . PHE A 1 189 ? -22.560 12.809 11.803 1.00 82.81 189 PHE A C 1
ATOM 1484 O O . PHE A 1 189 ? -22.190 13.898 12.239 1.00 82.81 189 PHE A O 1
ATOM 1491 N N . ASP A 1 190 ? -23.853 12.487 11.692 1.00 86.50 190 ASP A N 1
ATOM 1492 C CA . ASP A 1 190 ? -24.937 13.357 12.159 1.00 86.50 190 ASP A CA 1
ATOM 1493 C C . ASP A 1 190 ? -24.769 13.707 13.661 1.00 86.50 190 ASP A C 1
ATOM 1495 O O . ASP A 1 190 ? -24.614 12.798 14.489 1.00 86.50 190 ASP A O 1
ATOM 1499 N N . PRO A 1 191 ? -24.794 15.001 14.048 1.00 88.69 191 PRO A N 1
ATOM 1500 C CA . PRO A 1 191 ? -24.712 15.430 15.445 1.00 88.69 191 PRO A CA 1
ATOM 1501 C C . PRO A 1 191 ? -25.745 14.780 16.375 1.00 88.69 191 PRO A C 1
ATOM 1503 O O . PRO A 1 191 ? -25.453 14.579 17.555 1.00 88.69 191 PRO A O 1
ATOM 1506 N N . LEU A 1 192 ? -26.923 14.403 15.867 1.00 90.62 192 LEU A N 1
ATOM 1507 C CA . LEU A 1 192 ? -27.962 13.726 16.650 1.00 90.62 192 LEU A CA 1
ATOM 1508 C C . LEU A 1 192 ? -27.519 12.333 17.131 1.00 90.62 192 LEU A C 1
ATOM 1510 O O . LEU A 1 192 ? -27.952 11.870 18.189 1.00 90.62 192 LEU A O 1
ATOM 1514 N N . LEU A 1 193 ? -26.592 11.698 16.411 1.00 87.12 193 LEU A N 1
ATOM 1515 C CA . LEU A 1 193 ? -26.063 10.364 16.706 1.00 87.12 193 LEU A CA 1
ATOM 1516 C C . LEU A 1 193 ? -24.836 10.387 17.634 1.00 87.12 193 LEU A C 1
ATOM 1518 O O . LEU A 1 193 ? -24.291 9.339 17.982 1.00 87.12 193 LEU A O 1
ATOM 1522 N N . ILE A 1 194 ? -24.385 11.563 18.095 1.00 85.69 194 ILE A N 1
ATOM 1523 C CA . ILE A 1 194 ? -23.164 11.684 18.914 1.00 85.69 194 ILE A CA 1
ATOM 1524 C C . ILE A 1 194 ? -23.237 10.917 20.240 1.00 85.69 194 ILE A C 1
ATOM 1526 O O . ILE A 1 194 ? -22.219 10.516 20.801 1.00 85.69 194 ILE A O 1
ATOM 1530 N N . SER A 1 195 ? -24.449 10.725 20.754 1.00 87.25 195 SER A N 1
ATOM 1531 C CA . SER A 1 195 ? -24.708 9.993 21.995 1.00 87.25 195 SER A CA 1
ATOM 1532 C C . SER A 1 195 ? -24.689 8.472 21.819 1.00 87.25 195 SER A C 1
ATOM 1534 O O . SER A 1 195 ? -24.464 7.763 22.799 1.00 87.25 195 SER A O 1
ATOM 1536 N N . ASP A 1 196 ? -24.853 7.992 20.585 1.00 87.69 196 ASP A N 1
ATOM 1537 C CA . ASP A 1 196 ? -24.766 6.575 20.225 1.00 87.69 196 ASP A CA 1
ATOM 1538 C C . ASP A 1 196 ? -23.324 6.166 19.879 1.00 87.69 196 ASP A C 1
ATOM 1540 O O . ASP A 1 196 ? -23.017 4.980 19.781 1.00 87.69 196 ASP A O 1
ATOM 1544 N N . ARG A 1 197 ? -22.411 7.140 19.743 1.00 89.50 197 ARG A N 1
ATOM 1545 C CA . ARG A 1 197 ? -20.999 6.898 19.438 1.00 89.50 197 ARG A CA 1
ATOM 1546 C C . ARG A 1 197 ? -20.279 6.213 20.610 1.00 89.50 197 ARG A C 1
ATOM 1548 O O . ARG A 1 197 ? -20.178 6.813 21.685 1.00 89.50 197 ARG A O 1
ATOM 1555 N N . PRO A 1 198 ? -19.701 5.015 20.408 1.00 89.94 198 PRO A N 1
ATOM 1556 C CA . PRO A 1 198 ? -18.903 4.360 21.436 1.00 89.94 198 PRO A CA 1
ATOM 1557 C C . PRO A 1 198 ? -17.594 5.098 21.705 1.00 89.94 198 PRO A C 1
ATOM 1559 O O . PRO A 1 198 ? -16.961 5.631 20.790 1.00 89.94 198 PRO A O 1
ATOM 1562 N N . ALA A 1 199 ? -17.157 5.069 22.960 1.00 89.75 199 ALA A N 1
ATOM 1563 C CA . ALA A 1 199 ? -15.844 5.542 23.375 1.00 89.75 199 ALA A CA 1
ATOM 1564 C C . ALA A 1 199 ? -14.988 4.346 23.792 1.00 89.75 199 ALA A C 1
ATOM 1566 O O . ALA A 1 199 ? -15.255 3.729 24.820 1.00 89.75 199 ALA A O 1
ATOM 1567 N N . ILE A 1 200 ? -13.973 4.015 22.994 1.00 86.44 200 ILE A N 1
ATOM 1568 C CA . ILE A 1 200 ? -12.996 2.983 23.350 1.00 86.44 200 ILE A CA 1
ATOM 1569 C C . ILE A 1 200 ? -12.174 3.480 24.546 1.00 86.44 200 ILE A C 1
ATOM 1571 O O . ILE A 1 200 ? -11.701 4.616 24.543 1.00 86.44 200 ILE A O 1
ATOM 1575 N N . THR A 1 201 ? -12.030 2.641 25.569 1.00 85.56 201 THR A N 1
ATOM 1576 C CA . THR A 1 201 ? -11.258 2.926 26.789 1.00 85.56 201 THR A CA 1
ATOM 1577 C C . THR A 1 201 ? -9.990 2.093 26.904 1.00 85.56 201 THR A C 1
ATOM 1579 O O . THR A 1 201 ? -9.097 2.466 27.657 1.00 85.56 201 THR A O 1
ATOM 1582 N N . SER A 1 202 ? -9.889 0.986 26.165 1.00 77.88 202 SER A N 1
ATOM 1583 C CA . SER A 1 202 ? -8.669 0.180 26.117 1.00 77.88 202 SER A CA 1
ATOM 1584 C C . SER A 1 202 ? -7.530 0.937 25.434 1.00 77.88 202 SER A C 1
ATOM 1586 O O . SER A 1 202 ? -7.698 1.416 24.310 1.00 77.88 202 SER A O 1
ATOM 1588 N N . ASP A 1 203 ? -6.358 0.972 26.068 1.00 78.19 203 ASP A N 1
ATOM 1589 C CA . ASP A 1 203 ? -5.147 1.544 25.479 1.00 78.19 203 ASP A CA 1
ATOM 1590 C C . ASP A 1 203 ? -4.314 0.467 24.768 1.00 78.19 203 ASP A C 1
ATOM 1592 O O . ASP A 1 203 ? -3.817 -0.479 25.394 1.00 78.19 203 ASP A O 1
ATOM 1596 N N . TYR A 1 204 ? -4.175 0.623 23.452 1.00 72.69 204 TYR A N 1
ATOM 1597 C CA . TYR A 1 204 ? -3.345 -0.206 22.575 1.00 72.69 204 TYR A CA 1
ATOM 1598 C C . TYR A 1 204 ? -2.129 0.541 22.017 1.00 72.69 204 TYR A C 1
ATOM 1600 O O . TYR A 1 204 ? -1.402 0.001 21.182 1.00 72.69 204 TYR A O 1
ATOM 1608 N N . LYS A 1 205 ? -1.859 1.766 22.480 1.00 68.75 205 LYS A N 1
ATOM 1609 C CA . LYS A 1 205 ? -0.706 2.537 22.021 1.00 68.75 205 LYS A CA 1
ATOM 1610 C C . LYS A 1 205 ? 0.588 1.767 22.304 1.00 68.75 205 LYS A C 1
ATOM 1612 O O . LYS A 1 205 ? 0.890 1.433 23.445 1.00 68.75 205 LYS A O 1
ATOM 1617 N N . GLY A 1 206 ? 1.344 1.472 21.246 1.00 65.25 206 GLY A N 1
ATOM 1618 C CA . GLY A 1 206 ? 2.596 0.714 21.331 1.00 65.25 206 GLY A CA 1
ATOM 1619 C C . GLY A 1 206 ? 2.431 -0.780 21.641 1.00 65.25 206 GLY A C 1
ATOM 1620 O O . GLY A 1 206 ? 3.430 -1.448 21.894 1.00 65.25 206 GLY A O 1
ATOM 1621 N N . LYS A 1 207 ? 1.204 -1.322 21.632 1.00 75.06 207 LYS A N 1
ATOM 1622 C CA . LYS A 1 207 ? 0.962 -2.759 21.808 1.00 75.06 207 LYS A CA 1
ATOM 1623 C C . LYS A 1 207 ? 0.909 -3.460 20.455 1.00 75.06 207 LYS A C 1
ATOM 1625 O O . LYS A 1 207 ? 0.164 -3.061 19.561 1.00 75.06 207 LYS A O 1
ATOM 1630 N N . MET A 1 208 ? 1.669 -4.543 20.355 1.00 81.19 208 MET A N 1
ATOM 1631 C CA . MET A 1 208 ? 1.699 -5.437 19.203 1.00 81.19 208 MET A CA 1
ATOM 1632 C C . MET A 1 208 ? 0.837 -6.667 19.484 1.00 81.19 208 MET A C 1
ATOM 1634 O O . MET A 1 208 ? 0.901 -7.239 20.575 1.00 81.19 208 MET A O 1
ATOM 1638 N N . VAL A 1 209 ? 0.041 -7.078 18.501 1.00 84.31 209 VAL A N 1
ATOM 1639 C CA . VAL A 1 209 ? -0.830 -8.250 18.598 1.00 84.31 209 VAL A CA 1
ATOM 1640 C C . VAL A 1 209 ? -0.424 -9.276 17.553 1.00 84.31 209 VAL A C 1
ATOM 1642 O O . VAL A 1 209 ? -0.212 -8.939 16.391 1.00 84.31 209 VAL A O 1
ATOM 1645 N N . LYS A 1 210 ? -0.341 -10.537 17.981 1.00 85.19 210 LYS A N 1
ATOM 1646 C CA . LYS A 1 210 ? 0.045 -11.650 17.117 1.00 85.19 210 LYS A CA 1
ATOM 1647 C C . LYS A 1 210 ? -1.106 -12.163 16.270 1.00 85.19 210 LYS A C 1
ATOM 1649 O O . LYS A 1 210 ? -2.242 -12.247 16.748 1.00 85.19 210 LYS A O 1
ATOM 1654 N N . TYR A 1 211 ? -0.792 -12.619 15.060 1.00 84.75 211 TYR A N 1
ATOM 1655 C CA . TYR A 1 211 ? -1.722 -13.402 14.246 1.00 84.75 211 TYR A CA 1
ATOM 1656 C C . TYR A 1 211 ? -2.327 -14.574 15.015 1.00 84.75 211 TYR A C 1
ATOM 1658 O O . TYR A 1 211 ? -1.659 -15.208 15.834 1.00 84.75 211 TYR A O 1
ATOM 1666 N N . ARG A 1 212 ? -3.609 -14.864 14.741 1.00 80.38 212 ARG A N 1
ATOM 1667 C CA . ARG A 1 212 ? -4.421 -15.868 15.460 1.00 80.38 212 ARG A CA 1
ATOM 1668 C C . ARG A 1 212 ? -4.607 -15.583 16.958 1.00 80.38 212 ARG A C 1
ATOM 1670 O O . ARG A 1 212 ? -5.242 -16.374 17.648 1.00 80.38 212 ARG A O 1
ATOM 1677 N N . GLY A 1 213 ? -4.084 -14.464 17.456 1.00 79.69 213 GLY A N 1
ATOM 1678 C CA . GLY A 1 213 ? -4.394 -13.928 18.769 1.00 79.69 213 GLY A CA 1
ATOM 1679 C C . GLY A 1 213 ? -5.748 -13.226 18.793 1.00 79.69 213 GLY A C 1
ATOM 1680 O O . GLY A 1 213 ? -6.419 -13.059 17.770 1.00 79.69 213 GLY A O 1
ATOM 1681 N N . TYR A 1 214 ? -6.131 -12.792 19.989 1.00 77.56 214 TYR A N 1
ATOM 1682 C CA . TYR A 1 214 ? -7.364 -12.058 20.229 1.00 77.56 214 TYR A CA 1
ATOM 1683 C C . TYR A 1 214 ? -7.068 -10.607 20.587 1.00 77.56 214 TYR A C 1
ATOM 1685 O O . TYR A 1 214 ? -6.156 -10.324 21.364 1.00 77.56 214 TYR A O 1
ATOM 1693 N N . ILE A 1 215 ? -7.889 -9.702 20.061 1.00 77.88 215 ILE A N 1
ATOM 1694 C CA . ILE A 1 215 ? -7.942 -8.311 20.508 1.00 77.88 215 ILE A CA 1
ATOM 1695 C C . ILE A 1 215 ? -9.178 -8.152 21.383 1.00 77.88 215 ILE A C 1
ATOM 1697 O O . ILE A 1 215 ? -10.297 -8.427 20.948 1.00 77.88 215 ILE A O 1
ATOM 1701 N N . VAL A 1 216 ? -8.969 -7.691 22.613 1.00 79.38 216 VAL A N 1
ATOM 1702 C CA . VAL A 1 216 ? -10.044 -7.371 23.556 1.00 79.38 216 VAL A CA 1
ATOM 1703 C C . VAL A 1 216 ? -10.181 -5.855 23.624 1.00 79.38 216 VAL A C 1
ATOM 1705 O O . VAL A 1 216 ? -9.297 -5.170 24.134 1.00 79.38 216 VAL A O 1
ATOM 1708 N N . VAL A 1 217 ? -11.266 -5.316 23.073 1.00 79.94 217 VAL A N 1
ATOM 1709 C CA . VAL A 1 217 ? -11.521 -3.871 23.062 1.00 79.94 217 VAL A CA 1
ATOM 1710 C C . VAL A 1 217 ? -12.537 -3.534 24.141 1.00 79.94 217 VAL A C 1
ATOM 1712 O O . VAL A 1 217 ? -13.686 -3.967 24.081 1.00 79.94 217 VAL A O 1
ATOM 1715 N N . GLU A 1 218 ? -12.113 -2.735 25.113 1.00 81.31 218 GLU A N 1
ATOM 1716 C CA . GLU A 1 218 ? -13.002 -2.185 26.133 1.00 81.31 218 GLU A CA 1
ATOM 1717 C C . GLU A 1 218 ? -13.561 -0.851 25.650 1.00 81.31 218 GLU A C 1
ATOM 1719 O O . GLU A 1 218 ? -12.827 -0.014 25.115 1.00 81.31 218 GLU A O 1
ATOM 1724 N N . PHE A 1 219 ? -14.859 -0.634 25.838 1.00 85.44 219 PHE A N 1
ATOM 1725 C CA . PHE A 1 219 ? -15.521 0.593 25.420 1.00 85.44 219 PHE A CA 1
ATOM 1726 C C . PHE A 1 219 ? -16.684 0.954 26.342 1.00 85.44 219 PHE A C 1
ATOM 1728 O O . PHE A 1 219 ? -17.206 0.130 27.091 1.00 85.44 219 PHE A O 1
ATOM 1735 N N . LYS A 1 220 ? -17.106 2.215 26.263 1.00 87.19 220 LYS A N 1
ATOM 1736 C CA . LYS A 1 220 ? -18.259 2.769 26.971 1.00 87.19 220 LYS A CA 1
ATOM 1737 C C . LYS A 1 220 ? -19.291 3.286 25.976 1.00 87.19 220 LYS A C 1
ATOM 1739 O O . LYS A 1 220 ? -18.941 3.882 24.955 1.00 87.19 220 LYS A O 1
ATOM 1744 N N . LEU A 1 221 ? -20.562 3.107 26.319 1.00 88.06 221 LEU A N 1
ATOM 1745 C CA . LEU A 1 221 ? -21.707 3.736 25.662 1.00 88.06 221 LEU A CA 1
ATOM 1746 C C . LEU A 1 221 ? -22.348 4.730 26.633 1.00 88.06 221 LEU A C 1
ATOM 1748 O O . LEU A 1 221 ? -22.377 4.490 27.838 1.00 88.06 221 LEU A O 1
ATOM 1752 N N . LYS A 1 222 ? -22.872 5.851 26.123 1.00 86.81 222 LYS A N 1
ATOM 1753 C CA . LYS A 1 222 ? -23.556 6.844 26.973 1.00 86.81 222 LYS A CA 1
ATOM 1754 C C . LYS A 1 222 ? -24.980 6.424 27.340 1.00 86.81 222 LYS A C 1
ATOM 1756 O O . LYS A 1 222 ? -25.439 6.734 28.431 1.00 86.81 222 LYS A O 1
ATOM 1761 N N . LYS A 1 223 ? -25.680 5.757 26.418 1.00 80.94 223 LYS A N 1
ATOM 1762 C CA . LYS A 1 223 ? -27.116 5.442 26.525 1.00 80.94 223 LYS A CA 1
ATOM 1763 C C . LYS A 1 223 ? -27.433 3.989 26.884 1.00 80.94 223 LYS A C 1
ATOM 1765 O O . LYS A 1 223 ? -28.587 3.685 27.160 1.00 80.94 223 LYS A O 1
ATOM 1770 N N . ALA A 1 224 ? -26.445 3.098 26.870 1.00 77.31 224 ALA A N 1
ATOM 1771 C CA . ALA A 1 224 ? -26.656 1.670 27.078 1.00 77.31 224 ALA A CA 1
ATOM 1772 C C . ALA A 1 224 ? -25.637 1.104 28.068 1.00 77.31 224 ALA A C 1
ATOM 1774 O O . ALA A 1 224 ? -24.472 1.505 28.072 1.00 77.31 224 ALA A O 1
ATOM 1775 N N . LYS A 1 225 ? -26.086 0.155 28.893 1.00 75.50 225 LYS A N 1
ATOM 1776 C CA . LYS A 1 225 ? -25.179 -0.739 29.612 1.00 75.50 225 LYS A CA 1
ATOM 1777 C C . LYS A 1 225 ? -24.723 -1.826 28.643 1.00 75.50 225 LYS A C 1
ATOM 1779 O O . LYS A 1 225 ? -25.515 -2.280 27.825 1.00 75.50 225 LYS A O 1
ATOM 1784 N N . VAL A 1 226 ? -23.443 -2.166 28.716 1.00 71.69 226 VAL A N 1
ATOM 1785 C CA . VAL A 1 226 ? -22.817 -3.214 27.908 1.00 71.69 226 VAL A CA 1
ATOM 1786 C C . VAL A 1 226 ? -22.567 -4.380 28.847 1.00 71.69 226 VAL A C 1
ATOM 1788 O O . VAL A 1 226 ? -21.836 -4.211 29.825 1.00 71.69 226 VAL A O 1
ATOM 1791 N N . ASP A 1 227 ? -23.179 -5.526 28.571 1.00 71.25 227 ASP A N 1
ATOM 1792 C CA . ASP A 1 227 ? -22.898 -6.747 29.315 1.00 71.25 227 ASP A CA 1
ATOM 1793 C C . ASP A 1 227 ? -21.731 -7.496 28.668 1.00 71.25 227 ASP A C 1
ATOM 1795 O O . ASP A 1 227 ? -21.400 -7.314 27.497 1.00 71.25 227 ASP A O 1
ATOM 1799 N N . GLN A 1 228 ? -21.083 -8.379 29.426 1.00 64.38 228 GLN A N 1
ATOM 1800 C CA . GLN A 1 228 ? -19.919 -9.131 28.942 1.00 64.38 228 GLN A CA 1
ATOM 1801 C C . GLN A 1 228 ? -20.249 -10.017 27.721 1.00 64.38 228 GLN A C 1
ATOM 1803 O O . GLN A 1 228 ? -19.372 -10.317 26.916 1.00 64.38 228 GLN A O 1
ATOM 1808 N N . LEU A 1 229 ? -21.524 -10.384 27.557 1.00 63.94 229 LEU A N 1
ATOM 1809 C CA . LEU A 1 229 ? -22.065 -11.113 26.405 1.00 63.94 229 LEU A CA 1
ATOM 1810 C C . LEU A 1 229 ? -22.113 -10.269 25.116 1.00 63.94 229 LEU A C 1
ATOM 1812 O O . LEU A 1 229 ? -22.188 -10.833 24.026 1.00 63.94 229 LEU A O 1
ATOM 1816 N N . ASP A 1 230 ? -22.039 -8.940 25.225 1.00 57.22 230 ASP A N 1
ATOM 1817 C CA . ASP A 1 230 ? -22.000 -8.017 24.085 1.00 57.22 230 ASP A CA 1
ATOM 1818 C C . ASP A 1 230 ? -20.570 -7.797 23.550 1.00 57.22 230 ASP A C 1
ATOM 1820 O O . ASP A 1 230 ? -20.380 -7.151 22.514 1.00 57.22 230 ASP A O 1
ATOM 1824 N N . LEU A 1 231 ? -19.548 -8.337 24.229 1.00 64.50 231 LEU A N 1
ATOM 1825 C CA . LEU A 1 231 ? -18.151 -8.261 23.801 1.00 64.50 231 LEU A CA 1
ATOM 1826 C C . LEU A 1 231 ? -17.888 -9.258 22.671 1.00 64.50 231 LEU A C 1
ATOM 1828 O O . LEU A 1 231 ? -17.946 -10.475 22.846 1.00 64.50 231 LEU A O 1
ATOM 1832 N N . LYS A 1 232 ? -17.539 -8.737 21.494 1.00 58.91 232 LYS A N 1
ATOM 1833 C CA . LYS A 1 232 ? -17.157 -9.561 20.349 1.00 58.91 232 LYS A CA 1
ATOM 1834 C C . LYS A 1 232 ? -15.643 -9.688 20.279 1.00 58.91 232 LYS A C 1
ATOM 1836 O O . LYS A 1 232 ? -14.939 -8.705 20.066 1.00 58.91 232 LYS A O 1
ATOM 1841 N N . VAL A 1 233 ? -15.162 -10.917 20.404 1.00 60.53 233 VAL A N 1
ATOM 1842 C CA . VAL A 1 233 ? -13.754 -11.244 20.207 1.00 60.53 233 VAL A CA 1
ATOM 1843 C C . VAL A 1 233 ? -13.541 -11.591 18.737 1.00 60.53 233 VAL A C 1
ATOM 1845 O O . VAL A 1 233 ? -14.225 -12.455 18.188 1.00 60.53 233 VAL A O 1
ATOM 1848 N N . VAL A 1 234 ? -12.605 -10.906 18.085 1.00 65.94 234 VAL A N 1
ATOM 1849 C CA . VAL A 1 234 ? -12.188 -11.230 16.718 1.00 65.94 234 VAL A CA 1
ATOM 1850 C C . VAL A 1 234 ? -10.799 -11.842 16.800 1.00 65.94 234 VAL A C 1
ATOM 1852 O O . VAL A 1 234 ? -9.868 -11.208 17.297 1.00 65.94 234 VAL A O 1
ATOM 1855 N N . ALA A 1 235 ? -10.672 -13.091 16.347 1.00 65.81 235 ALA A N 1
ATOM 1856 C CA . ALA A 1 235 ? -9.363 -13.666 16.084 1.00 65.81 235 ALA A CA 1
ATOM 1857 C C . ALA A 1 235 ? -8.759 -12.918 14.898 1.00 65.81 235 ALA A C 1
ATOM 1859 O O . ALA A 1 235 ? -9.430 -12.741 13.876 1.00 65.81 235 ALA A O 1
ATOM 1860 N N . LEU A 1 236 ? -7.518 -12.464 15.040 1.00 68.62 236 LEU A N 1
ATOM 1861 C CA . LEU A 1 236 ? 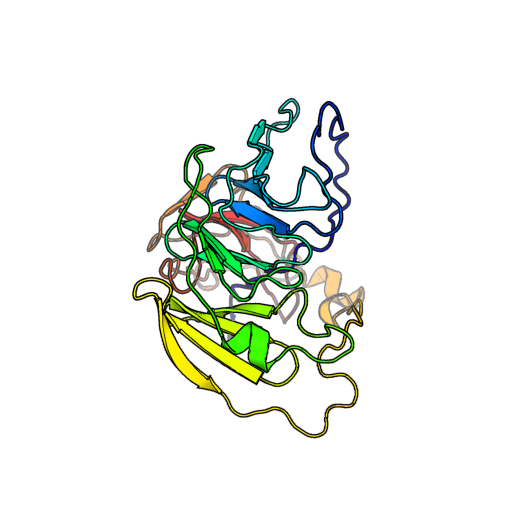-6.853 -11.787 13.939 1.00 68.62 236 LEU A CA 1
ATOM 1862 C C . LEU A 1 236 ? -6.724 -12.749 12.750 1.00 68.62 236 LEU A C 1
ATOM 1864 O O . LEU A 1 236 ? -6.254 -13.879 12.944 1.00 68.62 236 LEU A O 1
ATOM 1868 N N . PRO A 1 237 ? -7.165 -12.329 11.548 1.00 71.81 237 PRO A N 1
ATOM 1869 C CA . PRO A 1 237 ? -7.102 -13.165 10.358 1.00 71.81 237 PRO A CA 1
ATOM 1870 C C . PRO A 1 237 ? -5.638 -13.376 9.956 1.00 71.81 237 PRO A C 1
ATOM 1872 O O . PRO A 1 237 ? -4.745 -12.810 10.572 1.00 71.81 237 PRO A O 1
ATOM 1875 N N . SER A 1 238 ? -5.356 -14.215 8.966 1.00 81.88 238 SER A N 1
ATOM 1876 C CA . SER A 1 238 ? -3.975 -14.463 8.546 1.00 81.88 238 SER A CA 1
ATOM 1877 C C . SER A 1 238 ? -3.362 -13.268 7.799 1.00 81.88 238 SER A C 1
ATOM 1879 O O . SER A 1 238 ? -4.075 -12.348 7.386 1.00 81.88 238 SER A O 1
ATOM 1881 N N . ALA A 1 239 ? -2.042 -13.299 7.602 1.00 84.25 239 ALA A N 1
ATOM 1882 C CA . ALA A 1 239 ? -1.297 -12.243 6.917 1.00 84.25 239 ALA A CA 1
ATOM 1883 C C . ALA A 1 239 ? -1.752 -12.014 5.460 1.00 84.25 239 ALA A C 1
ATOM 1885 O O . ALA A 1 239 ? -1.548 -10.937 4.907 1.00 84.25 239 ALA A O 1
ATOM 1886 N N . GLU A 1 240 ? -2.401 -13.000 4.834 1.00 82.81 240 GLU A N 1
ATOM 1887 C CA . GLU A 1 240 ? -2.992 -12.877 3.496 1.00 82.81 240 GLU A CA 1
ATOM 1888 C C . GLU A 1 240 ? -4.230 -11.967 3.476 1.00 82.81 240 GLU A C 1
ATOM 1890 O O . GLU A 1 240 ? -4.505 -11.318 2.471 1.00 82.81 240 GLU A O 1
ATOM 1895 N N . ILE A 1 241 ? -4.976 -11.909 4.582 1.00 81.50 241 ILE A N 1
ATOM 1896 C CA . ILE A 1 241 ? -6.191 -11.090 4.719 1.00 81.50 241 ILE A CA 1
ATOM 1897 C C . ILE A 1 241 ? -5.858 -9.726 5.331 1.00 81.50 241 ILE A C 1
ATOM 1899 O O . ILE A 1 241 ? -6.442 -8.712 4.951 1.00 81.50 241 ILE A O 1
ATOM 1903 N N . ALA A 1 242 ? -4.939 -9.702 6.294 1.00 81.88 242 ALA A N 1
ATOM 1904 C CA . ALA A 1 242 ? -4.476 -8.493 6.955 1.00 81.88 242 ALA A CA 1
ATOM 1905 C C . ALA A 1 242 ? -2.946 -8.551 7.054 1.00 81.88 242 ALA A C 1
ATOM 1907 O O . ALA A 1 242 ? -2.450 -9.106 8.028 1.00 81.88 242 ALA A O 1
ATOM 1908 N N . PRO A 1 243 ? -2.200 -8.004 6.074 1.00 83.69 243 PRO A N 1
ATOM 1909 C CA . PRO A 1 243 ? -0.739 -7.957 6.106 1.00 83.69 243 PRO A CA 1
ATOM 1910 C C . PRO A 1 243 ? -0.165 -7.324 7.377 1.00 83.69 243 PRO A C 1
ATOM 1912 O O . PRO A 1 243 ? -0.822 -6.489 8.000 1.00 83.69 243 PRO A O 1
ATOM 1915 N N . PRO A 1 244 ? 1.082 -7.634 7.757 1.00 87.62 244 PRO A N 1
ATOM 1916 C CA . PRO A 1 244 ? 1.675 -7.065 8.959 1.00 87.62 244 PRO A CA 1
ATOM 1917 C C . PRO A 1 244 ? 1.722 -5.536 8.875 1.00 87.62 244 PRO A C 1
ATOM 1919 O O . PRO A 1 244 ? 2.124 -4.980 7.853 1.00 87.62 244 PRO A O 1
ATOM 1922 N N . GLY A 1 245 ? 1.318 -4.841 9.937 1.00 85.81 245 GLY A N 1
ATOM 1923 C CA . GLY A 1 245 ? 1.259 -3.381 9.918 1.00 85.81 245 GLY A CA 1
ATOM 1924 C C . GLY A 1 245 ? 0.308 -2.767 10.933 1.00 85.81 245 GLY A C 1
ATOM 1925 O O . GLY A 1 245 ? -0.139 -3.414 11.881 1.00 85.81 245 GLY A O 1
ATOM 1926 N N . PHE A 1 246 ? 0.022 -1.482 10.734 1.00 84.81 246 PHE A N 1
ATOM 1927 C CA . PHE A 1 246 ? -0.829 -0.683 11.609 1.00 84.81 246 PHE A CA 1
ATOM 1928 C C . PHE A 1 246 ? -2.261 -0.629 11.081 1.00 84.81 246 PHE A C 1
ATOM 1930 O O . PHE A 1 246 ? -2.505 -0.253 9.938 1.00 84.81 246 PHE A O 1
ATOM 1937 N N . TYR A 1 247 ? -3.210 -0.951 11.953 1.00 82.69 247 TYR A N 1
ATOM 1938 C CA . TYR A 1 247 ? -4.635 -1.027 11.661 1.00 82.69 247 TYR A CA 1
ATOM 1939 C C . TYR A 1 247 ? -5.417 -0.077 12.553 1.00 82.69 247 TYR A C 1
ATOM 1941 O O . TYR A 1 247 ? -5.113 0.063 13.738 1.00 82.69 247 TYR A O 1
ATOM 1949 N N . LEU A 1 248 ? -6.469 0.524 11.998 1.00 83.56 248 LEU A N 1
ATOM 1950 C CA . LEU A 1 248 ? -7.481 1.218 12.784 1.00 83.56 248 LEU A CA 1
ATOM 1951 C C . LEU A 1 248 ? -8.613 0.256 13.136 1.00 83.56 248 LEU A C 1
ATOM 1953 O O . LEU A 1 248 ? -9.272 -0.299 12.257 1.00 83.56 248 LEU A O 1
ATOM 1957 N N . ILE A 1 249 ? -8.863 0.098 14.432 1.00 81.44 249 ILE A N 1
ATOM 1958 C CA . ILE A 1 249 ? -9.986 -0.681 14.950 1.00 81.44 249 ILE A CA 1
ATOM 1959 C C . ILE A 1 249 ? -11.062 0.267 15.458 1.00 81.44 249 ILE A C 1
ATOM 1961 O O . ILE A 1 249 ? -10.785 1.201 16.212 1.00 81.44 249 ILE A O 1
ATOM 1965 N N . PHE A 1 250 ? -12.301 -0.013 15.063 1.00 84.31 250 PHE A N 1
ATOM 1966 C CA . PHE A 1 250 ? -13.488 0.735 15.454 1.00 84.31 250 PHE A CA 1
ATOM 1967 C C . PHE A 1 250 ? -14.482 -0.187 16.161 1.00 84.31 250 PHE A C 1
ATOM 1969 O O . PHE A 1 250 ? -14.691 -1.326 15.744 1.00 84.31 250 PHE A O 1
ATOM 1976 N N . VAL A 1 251 ? -15.152 0.329 17.190 1.00 83.50 251 VAL A N 1
ATOM 1977 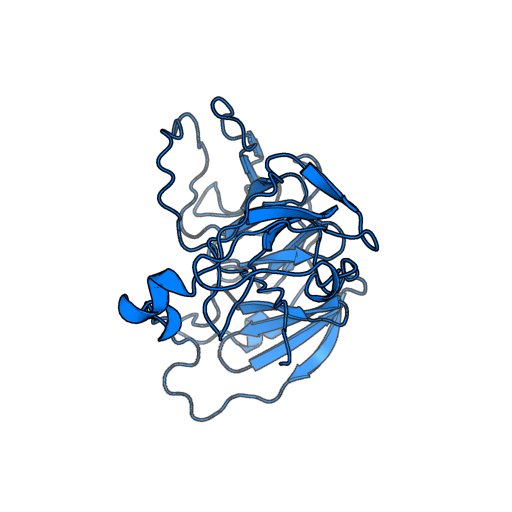C CA . VAL A 1 251 ? -16.356 -0.293 17.758 1.00 83.50 251 VAL A CA 1
ATOM 1978 C C . VAL A 1 251 ? -17.568 0.385 17.135 1.00 83.50 251 VAL A C 1
ATOM 1980 O O . VAL A 1 251 ? -17.625 1.610 17.097 1.00 83.50 251 VAL A O 1
ATOM 1983 N N . VAL A 1 252 ? -18.540 -0.384 16.644 1.00 85.31 252 VAL A N 1
ATOM 1984 C CA . VAL A 1 252 ? -19.731 0.158 15.971 1.00 85.31 252 VAL A CA 1
ATOM 1985 C C . VAL A 1 252 ? -20.976 -0.125 16.805 1.00 85.31 252 VAL A C 1
ATOM 1987 O O . VAL A 1 252 ? -21.277 -1.286 17.073 1.00 85.31 252 VAL A O 1
ATOM 1990 N N . HIS A 1 253 ? -21.720 0.924 17.171 1.00 83.94 253 HIS A N 1
ATOM 1991 C CA . HIS A 1 253 ? -23.009 0.830 17.863 1.00 83.94 253 HIS A CA 1
ATOM 1992 C C . HIS A 1 253 ? -24.108 1.540 17.060 1.00 83.94 253 HIS A C 1
ATOM 1994 O O . HIS A 1 253 ? -23.938 2.685 16.668 1.00 83.94 253 HIS A O 1
ATOM 2000 N N . ASN A 1 254 ? -25.216 0.855 16.764 1.00 83.62 254 ASN A N 1
ATOM 2001 C CA . ASN A 1 254 ? -26.310 1.305 15.894 1.00 83.62 254 ASN A CA 1
ATOM 2002 C C . ASN A 1 254 ? -25.847 1.967 14.580 1.00 83.62 254 ASN A C 1
ATOM 2004 O O . ASN A 1 254 ? -26.395 2.974 14.148 1.00 83.62 254 ASN A O 1
ATOM 2008 N N . GLY A 1 255 ? -24.810 1.407 13.945 1.00 82.00 255 GLY A N 1
ATOM 2009 C CA . GLY A 1 255 ? -24.226 1.955 12.712 1.00 82.00 255 GLY A CA 1
ATOM 2010 C C . GLY A 1 255 ? -23.306 3.167 12.916 1.00 82.00 255 GLY A C 1
ATOM 2011 O O . GLY A 1 255 ? -22.769 3.685 11.940 1.00 82.00 255 GLY A O 1
ATOM 2012 N N . VAL A 1 256 ? -23.079 3.595 14.161 1.00 86.56 256 VAL A N 1
ATOM 2013 C CA . VAL A 1 256 ? -22.192 4.703 14.534 1.00 86.56 256 VAL A CA 1
ATOM 2014 C C . VAL A 1 256 ? -20.842 4.150 15.009 1.00 86.56 256 VAL A C 1
ATOM 2016 O O . VAL A 1 256 ? -20.785 3.489 16.050 1.00 86.56 256 VAL A O 1
ATOM 2019 N N . PRO A 1 257 ? -19.737 4.386 14.275 1.00 89.88 257 PRO A N 1
ATOM 2020 C CA . PRO A 1 257 ? -18.412 3.932 14.686 1.00 89.88 257 PRO A CA 1
ATOM 2021 C C . PRO A 1 257 ? -17.826 4.824 15.788 1.00 89.88 257 PRO A C 1
ATOM 2023 O O . PRO A 1 257 ? -18.072 6.030 15.825 1.00 89.88 257 PRO A O 1
ATOM 2026 N N . SER A 1 258 ? -16.995 4.261 16.661 1.00 87.56 258 SER A N 1
ATOM 2027 C CA . SER A 1 258 ? -16.161 5.004 17.609 1.00 87.56 258 SER A CA 1
ATOM 2028 C C . SER A 1 258 ? -15.120 5.870 16.888 1.00 87.56 258 SER A C 1
ATOM 2030 O O . SER A 1 258 ? -14.994 5.841 15.664 1.00 87.56 258 SER A O 1
ATOM 2032 N N . SER A 1 259 ? -14.319 6.625 17.640 1.00 87.06 259 SER A N 1
ATOM 2033 C CA . SER A 1 259 ? -12.988 6.984 17.135 1.00 87.06 259 SER A CA 1
ATOM 2034 C C . SER A 1 259 ? -12.146 5.713 17.017 1.00 87.06 259 SER A C 1
ATOM 2036 O O . SER A 1 259 ? -12.270 4.813 17.853 1.00 87.06 259 SER A O 1
ATOM 2038 N N . GLY A 1 260 ? -11.332 5.622 15.968 1.00 82.69 260 GLY A N 1
ATOM 2039 C CA . GLY A 1 260 ? -10.473 4.463 15.749 1.00 82.69 260 GLY A CA 1
ATOM 2040 C C . GLY A 1 260 ? -9.295 4.452 16.719 1.00 82.69 260 GLY A C 1
ATOM 2041 O O . GLY A 1 260 ? -8.760 5.511 17.050 1.00 82.69 260 GLY A O 1
ATOM 2042 N N . ILE A 1 261 ? -8.884 3.262 17.151 1.00 83.31 261 ILE A N 1
ATOM 2043 C CA . ILE A 1 261 ? -7.607 3.050 17.842 1.00 83.31 261 ILE A CA 1
ATOM 2044 C C . ILE A 1 261 ? -6.613 2.382 16.900 1.00 83.31 261 ILE A C 1
ATOM 2046 O O . ILE A 1 261 ? -6.993 1.526 16.102 1.00 83.31 261 ILE A O 1
ATOM 2050 N N . TRP A 1 262 ? -5.343 2.764 17.004 1.00 84.00 262 TRP A N 1
ATOM 2051 C CA . TRP A 1 262 ? -4.267 2.104 16.274 1.00 84.00 262 TRP A CA 1
ATOM 2052 C C . TRP A 1 262 ? -3.855 0.817 16.982 1.00 84.00 262 TRP A C 1
ATOM 2054 O O . TRP A 1 262 ? -3.625 0.822 18.192 1.00 84.00 262 TRP A O 1
ATOM 2064 N N . VAL A 1 263 ? -3.724 -0.262 16.217 1.00 82.75 263 VAL A N 1
ATOM 2065 C CA . VAL A 1 263 ? -3.163 -1.537 16.666 1.00 82.75 263 VAL A CA 1
ATOM 2066 C C . VAL A 1 263 ? -2.143 -2.013 15.646 1.00 82.75 263 VAL A C 1
ATOM 2068 O O . VAL A 1 263 ? -2.395 -1.953 14.445 1.00 82.75 263 VAL A O 1
ATOM 2071 N N . GLN A 1 264 ? -0.999 -2.493 16.122 1.00 85.56 264 GLN A N 1
ATOM 2072 C CA . GLN A 1 264 ? 0.005 -3.122 15.275 1.00 85.56 264 GLN A CA 1
ATOM 2073 C C . GLN A 1 264 ? -0.202 -4.639 15.260 1.00 85.56 264 GLN A C 1
ATOM 2075 O O . GLN A 1 264 ? -0.283 -5.260 16.322 1.00 85.56 264 GLN A O 1
ATOM 2080 N N . ILE A 1 265 ? -0.266 -5.228 14.068 1.00 85.38 265 ILE A N 1
ATOM 2081 C CA . ILE A 1 265 ? -0.375 -6.675 13.854 1.00 85.38 265 ILE A CA 1
ATOM 2082 C C . ILE A 1 265 ? 0.943 -7.188 13.272 1.00 85.38 265 ILE A C 1
ATOM 2084 O O . ILE A 1 265 ? 1.420 -6.636 12.277 1.00 85.38 265 ILE A O 1
ATOM 2088 N N . ALA A 1 266 ? 1.516 -8.227 13.887 1.00 81.69 266 ALA A N 1
ATOM 2089 C CA . ALA A 1 266 ? 2.757 -8.872 13.449 1.00 81.69 266 ALA A CA 1
ATOM 2090 C C . ALA A 1 266 ? 2.795 -10.369 13.789 1.00 81.69 266 ALA A C 1
ATOM 2092 O O . ALA A 1 266 ? 2.227 -10.771 14.830 1.00 81.69 266 ALA A O 1
#

Organism: Malus baccata (NCBI:txid106549)